Protein AF-A0A2V9ITD2-F1 (afdb_monomer)

Mean predicted aligned error: 14.86 Å

Radius of gyration: 45.37 Å; Cα contacts (8 Å, |Δi|>4): 208; chains: 1; bounding box: 99×45×115 Å

Foldseek 3Di:
DLVVVLVVLLVVLVVVLVVVVQCCCVPQQFAFFFAWDQDPNDTDTDGDPPGDTHDSVLLVVLQCLVDPVSVVVVCVVPDDDDDDFDWDQDDPSCCSVVVDRIDGSVVSNVSSCVRRVNSSVCCNPCVVVSVVVSVVSSVVVSVVVVVVVVVVPDPDDDDDDDDDDPVVVQVVQVVLQVVVCVVPVLDQFFDQVPHTHRPVRVVPDDDDDDDPPPCPVVRVLSRLVSLVVSCVRDPDPDDDDDPDPPCPCVVVPPDPPDADDDPPDPRHDDDDPVVD

pLDDT: mean 81.65, std 12.37, range [34.97, 95.62]

Solvent-accessible surface area (backbone atoms only — not comparable to full-atom values): 17065 Å² total; per-residue (Å²): 109,70,68,62,50,52,51,52,47,46,53,51,51,48,54,53,48,54,51,52,51,50,50,45,41,51,69,76,41,29,42,56,47,45,46,80,41,72,60,93,88,41,85,41,77,48,75,54,96,86,39,62,57,45,56,62,66,60,53,49,52,49,57,47,62,77,41,81,80,68,46,70,73,70,44,72,79,60,86,79,83,80,81,85,80,67,62,43,79,50,54,80,90,49,28,82,65,67,74,38,65,60,39,48,47,68,59,50,46,53,49,55,35,59,61,34,71,48,48,62,62,52,50,74,54,51,54,63,53,52,62,59,49,51,60,51,51,46,51,52,51,52,53,54,50,52,63,57,45,71,71,65,77,59,85,73,87,85,81,82,90,78,90,66,58,66,72,58,50,48,52,55,35,53,50,51,35,52,56,53,32,70,79,34,82,59,64,62,68,45,29,60,70,94,40,63,38,36,66,78,57,65,74,66,67,84,87,88,86,74,63,91,89,67,46,67,68,60,40,52,52,47,28,52,56,35,50,55,56,32,47,78,65,31,96,57,86,75,81,82,87,78,94,58,94,80,45,64,58,55,73,75,64,67,53,97,86,67,85,42,85,43,101,88,43,92,78,31,55,90,81,57,89,88,77,116

Structure (mmCIF, N/CA/C/O backbone):
data_AF-A0A2V9ITD2-F1
#
_entry.id   AF-A0A2V9ITD2-F1
#
loop_
_atom_site.group_PDB
_atom_site.id
_atom_site.type_symbol
_atom_site.label_atom_id
_atom_site.label_alt_id
_atom_site.label_comp_id
_atom_site.label_asym_id
_atom_site.label_entity_id
_atom_site.label_seq_id
_atom_site.pdbx_PDB_ins_code
_atom_site.Cartn_x
_atom_site.Cartn_y
_atom_site.Cartn_z
_atom_site.occupancy
_atom_site.B_iso_or_equiv
_atom_site.auth_seq_id
_atom_site.auth_comp_id
_atom_site.auth_asym_id
_atom_site.auth_atom_id
_atom_site.pdbx_PDB_model_num
ATOM 1 N N . MET A 1 1 ? 9.385 -11.259 -18.520 1.00 60.75 1 MET A N 1
ATOM 2 C CA . MET A 1 1 ? 9.229 -9.891 -19.067 1.00 60.75 1 MET A CA 1
ATOM 3 C C . MET A 1 1 ? 10.566 -9.165 -19.251 1.00 60.75 1 MET A C 1
ATOM 5 O O . MET A 1 1 ? 10.909 -8.880 -20.388 1.00 60.75 1 MET A O 1
ATOM 9 N N . TYR A 1 2 ? 11.369 -8.928 -18.203 1.00 68.00 2 TYR A N 1
ATOM 10 C CA . TYR A 1 2 ? 12.639 -8.180 -18.330 1.00 68.00 2 TYR A CA 1
ATOM 11 C C . TYR A 1 2 ? 13.674 -8.809 -19.279 1.00 68.00 2 TYR A C 1
ATOM 13 O O . TYR A 1 2 ? 14.309 -8.087 -20.037 1.00 68.00 2 TYR A O 1
ATOM 21 N N . VAL A 1 3 ? 13.798 -10.142 -19.302 1.00 73.00 3 VAL A N 1
ATOM 22 C CA . VAL A 1 3 ? 14.729 -10.849 -20.207 1.00 73.00 3 VAL A CA 1
ATOM 23 C C . VAL A 1 3 ? 14.329 -10.675 -21.675 1.00 73.00 3 VAL A C 1
ATOM 25 O O . VAL A 1 3 ? 15.156 -10.289 -22.492 1.00 73.00 3 VAL A O 1
ATOM 28 N N . GLN A 1 4 ? 13.049 -10.870 -22.010 1.00 74.50 4 GLN A N 1
ATOM 29 C CA . GLN A 1 4 ? 12.541 -10.642 -23.370 1.00 74.50 4 GLN A CA 1
ATOM 30 C C . GLN A 1 4 ? 12.755 -9.190 -23.819 1.00 74.50 4 GLN A C 1
ATOM 32 O O . GLN A 1 4 ? 13.094 -8.944 -24.970 1.00 74.50 4 GLN A O 1
ATOM 37 N N . MET A 1 5 ? 12.623 -8.225 -22.907 1.00 69.94 5 MET A N 1
ATOM 38 C CA . MET A 1 5 ? 12.806 -6.807 -23.225 1.00 69.94 5 MET A CA 1
ATOM 39 C C . MET A 1 5 ? 14.273 -6.396 -23.361 1.00 69.94 5 MET A C 1
ATOM 41 O O . MET A 1 5 ? 14.585 -5.559 -24.204 1.00 69.94 5 MET A O 1
ATOM 45 N N . ALA A 1 6 ? 15.184 -7.026 -22.616 1.00 76.38 6 ALA A N 1
ATOM 46 C CA . ALA A 1 6 ? 16.618 -6.874 -22.844 1.00 76.38 6 ALA A CA 1
ATOM 47 C C . ALA A 1 6 ? 17.021 -7.406 -24.230 1.00 76.38 6 ALA A C 1
ATOM 49 O O . ALA A 1 6 ? 17.786 -6.755 -24.935 1.00 76.38 6 ALA A O 1
ATOM 50 N N . VAL A 1 7 ? 16.444 -8.537 -24.655 1.00 81.75 7 VAL A N 1
ATOM 51 C CA . VAL A 1 7 ? 16.664 -9.105 -25.995 1.00 81.75 7 VAL A CA 1
ATOM 52 C C . VAL A 1 7 ? 16.135 -8.171 -27.088 1.00 81.75 7 VAL A C 1
ATOM 54 O O . VAL A 1 7 ? 16.851 -7.892 -28.046 1.00 81.75 7 VAL A O 1
ATOM 57 N N . VAL A 1 8 ? 14.921 -7.631 -26.936 1.00 81.88 8 VAL A N 1
ATOM 58 C CA . VAL A 1 8 ? 14.347 -6.673 -27.901 1.00 81.88 8 VAL A CA 1
ATOM 59 C C . VAL A 1 8 ? 15.175 -5.387 -27.972 1.00 81.88 8 VAL A C 1
ATOM 61 O O . VAL A 1 8 ? 15.489 -4.925 -29.067 1.00 81.88 8 VAL A O 1
ATOM 64 N N . GLY A 1 9 ? 15.582 -4.834 -26.825 1.00 79.88 9 GLY A N 1
ATOM 65 C CA . GLY A 1 9 ? 16.438 -3.646 -26.772 1.00 79.88 9 GLY A CA 1
ATOM 66 C C . GLY A 1 9 ? 17.799 -3.873 -27.433 1.00 79.88 9 GLY A C 1
ATOM 67 O O . GLY A 1 9 ? 18.270 -3.022 -28.186 1.00 79.88 9 GLY A O 1
ATOM 68 N N . PHE A 1 10 ? 18.400 -5.046 -27.222 1.00 83.00 10 PHE A N 1
ATOM 69 C CA . PHE A 1 10 ? 19.656 -5.438 -27.860 1.00 83.00 10 PHE A CA 1
ATOM 70 C C . PHE A 1 10 ? 19.523 -5.575 -29.383 1.00 83.00 10 PHE A C 1
ATOM 72 O O . PHE A 1 10 ? 20.359 -5.057 -30.122 1.00 83.00 10 PHE A O 1
ATOM 79 N N . LEU A 1 11 ? 18.458 -6.226 -29.863 1.00 84.75 11 LEU A N 1
ATOM 80 C CA . LEU A 1 11 ? 18.185 -6.366 -31.297 1.00 84.75 11 LEU A CA 1
ATOM 81 C C . LEU A 1 11 ? 17.970 -5.004 -31.964 1.00 84.75 11 LEU A C 1
ATOM 83 O O . LEU A 1 11 ? 18.553 -4.739 -33.014 1.00 84.75 11 LEU A O 1
ATOM 87 N N . LEU A 1 12 ? 17.192 -4.117 -31.338 1.00 83.25 12 LEU A N 1
ATOM 88 C CA . LEU A 1 12 ? 16.968 -2.762 -31.841 1.00 83.25 12 LEU A CA 1
ATOM 89 C C . LEU A 1 12 ? 18.278 -1.966 -31.906 1.00 83.25 12 LEU A C 1
ATOM 91 O O . LEU A 1 12 ? 18.574 -1.343 -32.926 1.00 83.25 12 LEU A O 1
ATOM 95 N N . ALA A 1 13 ? 19.088 -2.027 -30.845 1.00 82.69 13 ALA A N 1
ATOM 96 C CA . ALA A 1 13 ? 20.400 -1.392 -30.811 1.00 82.69 13 ALA A CA 1
ATOM 97 C C . ALA A 1 13 ? 21.312 -1.923 -31.926 1.00 82.69 13 ALA A C 1
ATOM 99 O O . ALA A 1 13 ? 22.031 -1.146 -32.551 1.00 82.69 13 ALA A O 1
ATOM 100 N N . PHE A 1 14 ? 21.267 -3.230 -32.206 1.00 85.00 14 PHE A N 1
ATOM 101 C CA . PHE A 1 14 ? 22.092 -3.856 -33.238 1.00 85.00 14 PHE A CA 1
ATOM 102 C C . PHE A 1 14 ? 21.689 -3.391 -34.636 1.00 85.00 14 PHE A C 1
ATOM 104 O O . PHE A 1 14 ? 22.554 -3.027 -35.431 1.00 85.00 14 PHE A O 1
ATOM 111 N N . VAL A 1 15 ? 20.387 -3.340 -34.924 1.00 86.44 15 VAL A N 1
ATOM 112 C CA . VAL A 1 15 ? 19.866 -2.853 -36.210 1.00 86.44 15 VAL A CA 1
ATOM 113 C C . VAL A 1 15 ? 20.228 -1.382 -36.427 1.00 86.44 15 VAL A C 1
ATOM 115 O O . VAL A 1 15 ? 20.735 -1.030 -37.492 1.00 86.44 15 VAL A O 1
ATOM 118 N N . LEU A 1 16 ? 20.035 -0.530 -35.413 1.00 83.81 16 LEU A N 1
ATOM 119 C CA . LEU A 1 16 ? 20.402 0.889 -35.486 1.00 83.81 16 LEU A CA 1
ATOM 120 C C . LEU A 1 16 ? 21.911 1.075 -35.682 1.00 83.81 16 LEU A C 1
ATOM 122 O O . LEU A 1 16 ? 22.330 1.868 -36.525 1.00 83.81 16 LEU A O 1
ATOM 126 N N . TYR A 1 17 ? 22.724 0.311 -34.951 1.00 85.62 17 TYR A N 1
ATOM 127 C CA . TYR A 1 17 ? 24.178 0.318 -35.084 1.00 85.62 17 TYR A CA 1
ATOM 128 C C . TYR A 1 17 ? 24.625 -0.110 -36.486 1.00 85.62 17 TYR A C 1
ATOM 130 O O . TYR A 1 17 ? 25.408 0.592 -37.126 1.00 85.62 17 TYR A O 1
ATOM 138 N N . ALA A 1 18 ? 24.107 -1.234 -36.989 1.00 84.50 18 ALA A N 1
ATOM 139 C CA . ALA A 1 18 ? 24.440 -1.745 -38.312 1.00 84.50 18 ALA A CA 1
ATOM 140 C C . ALA A 1 18 ? 24.041 -0.750 -39.413 1.00 84.50 18 ALA A C 1
ATOM 142 O O . ALA A 1 18 ? 24.829 -0.495 -40.328 1.00 84.50 18 ALA A O 1
ATOM 143 N N . GLY A 1 19 ? 22.861 -0.131 -39.297 1.00 85.75 19 GLY A N 1
ATOM 144 C CA . GLY A 1 19 ? 22.398 0.909 -40.216 1.00 85.75 19 GLY A CA 1
ATOM 145 C C . GLY A 1 19 ? 23.294 2.149 -40.198 1.00 85.75 19 GLY A C 1
ATOM 146 O O . GLY A 1 19 ? 23.775 2.578 -41.248 1.00 85.75 19 GLY A O 1
ATOM 147 N N . ALA A 1 20 ? 23.588 2.685 -39.010 1.00 85.44 20 ALA A N 1
ATOM 148 C CA . ALA A 1 20 ? 24.439 3.863 -38.843 1.00 85.44 20 ALA A CA 1
ATOM 149 C C . ALA A 1 20 ? 25.873 3.621 -39.337 1.00 85.44 20 ALA A C 1
ATOM 151 O O . ALA A 1 20 ? 26.430 4.457 -40.049 1.00 85.44 20 ALA A O 1
ATOM 152 N N . MET A 1 21 ? 26.456 2.459 -39.024 1.00 85.44 21 MET A N 1
ATOM 153 C CA . MET A 1 21 ? 27.790 2.081 -39.494 1.00 85.44 21 MET A CA 1
ATOM 154 C C . MET A 1 21 ? 27.821 1.937 -41.020 1.00 85.44 21 MET A C 1
ATOM 156 O O . MET A 1 21 ? 28.747 2.418 -41.669 1.00 85.44 21 MET A O 1
ATOM 160 N N . THR A 1 22 ? 26.790 1.335 -41.616 1.00 84.62 22 THR A N 1
ATOM 161 C CA . THR A 1 22 ? 26.691 1.192 -43.077 1.00 84.62 22 THR A CA 1
ATOM 162 C C . THR A 1 22 ? 26.565 2.554 -43.763 1.00 84.62 22 THR A C 1
ATOM 164 O O . THR A 1 22 ? 27.272 2.814 -44.738 1.00 84.62 22 THR A O 1
ATOM 167 N N . ALA A 1 23 ? 25.736 3.457 -43.229 1.00 84.75 23 ALA A N 1
ATOM 168 C CA . ALA A 1 23 ? 25.604 4.825 -43.730 1.00 84.75 23 ALA A CA 1
ATOM 169 C C . ALA A 1 23 ? 26.917 5.617 -43.597 1.00 84.75 23 ALA A C 1
ATOM 171 O O . ALA A 1 23 ? 27.343 6.271 -44.550 1.00 84.75 23 ALA A O 1
ATOM 172 N N . PHE A 1 24 ? 27.604 5.501 -42.455 1.00 86.62 24 PHE A N 1
ATOM 173 C CA . PHE A 1 24 ? 28.911 6.118 -42.233 1.00 86.62 24 PHE A CA 1
ATOM 174 C C . PHE A 1 24 ? 29.945 5.630 -43.255 1.00 86.62 24 PHE A C 1
ATOM 176 O O . PHE A 1 24 ? 30.588 6.438 -43.927 1.00 86.62 24 PHE A O 1
ATOM 183 N N . LEU A 1 25 ? 30.063 4.312 -43.438 1.00 85.56 25 LEU A N 1
ATOM 184 C CA . LEU A 1 25 ? 30.977 3.715 -44.411 1.00 85.56 25 LEU A CA 1
ATOM 185 C C . LEU A 1 25 ? 30.651 4.162 -45.837 1.00 85.56 25 LEU A C 1
ATOM 187 O O . LEU A 1 25 ? 31.558 4.550 -46.572 1.00 85.56 25 LEU A O 1
ATOM 191 N N . SER A 1 26 ? 29.370 4.155 -46.211 1.00 82.88 26 SER A N 1
ATOM 192 C CA . SER A 1 26 ? 28.926 4.515 -47.557 1.00 82.88 26 SER A CA 1
ATOM 193 C C . SER A 1 26 ? 29.083 6.004 -47.880 1.00 82.88 26 SER A C 1
ATOM 195 O O . SER A 1 26 ? 29.301 6.338 -49.043 1.00 82.88 26 SER A O 1
ATOM 197 N N . HIS A 1 27 ? 28.916 6.898 -46.903 1.00 82.44 27 HIS A N 1
ATOM 198 C CA . HIS A 1 27 ? 28.918 8.342 -47.143 1.00 82.44 27 HIS A CA 1
ATOM 199 C C . HIS A 1 27 ? 30.299 8.969 -46.915 1.00 82.44 27 HIS A C 1
ATOM 201 O O . HIS A 1 27 ? 30.754 9.785 -47.716 1.00 82.44 27 HIS A O 1
ATOM 207 N N . TYR A 1 28 ? 31.001 8.560 -45.854 1.00 81.12 28 TYR A N 1
ATOM 208 C CA . TYR A 1 28 ? 32.260 9.190 -45.449 1.00 81.12 28 TYR A CA 1
ATOM 209 C C . TYR A 1 28 ? 33.504 8.498 -46.000 1.00 81.12 28 TYR A C 1
ATOM 211 O O . TYR A 1 28 ? 34.506 9.175 -46.245 1.00 81.12 28 TYR A O 1
ATOM 219 N N . VAL A 1 29 ? 33.468 7.179 -46.211 1.00 79.00 29 VAL A N 1
ATOM 220 C CA . VAL A 1 29 ? 34.667 6.399 -46.574 1.00 79.00 29 VAL A CA 1
ATOM 221 C C . VAL A 1 29 ? 34.615 5.909 -48.024 1.00 79.00 29 VAL A C 1
ATOM 223 O O . VAL A 1 29 ? 35.608 6.025 -48.747 1.00 79.00 29 VAL A O 1
ATOM 226 N N . ALA A 1 30 ? 33.460 5.423 -48.477 1.00 79.88 30 ALA A N 1
ATOM 227 C CA . ALA A 1 30 ? 33.220 4.934 -49.831 1.00 79.88 30 ALA A CA 1
ATOM 228 C C . ALA A 1 30 ? 33.077 6.081 -50.848 1.00 79.88 30 ALA A C 1
ATOM 230 O O . ALA A 1 30 ? 31.984 6.475 -51.253 1.00 79.88 30 ALA A O 1
ATOM 231 N N . GLY A 1 31 ? 34.213 6.645 -51.255 1.00 79.62 31 GLY A N 1
ATOM 232 C CA . GLY A 1 31 ? 34.267 7.632 -52.331 1.00 79.62 31 GLY A CA 1
ATOM 233 C C . GLY A 1 31 ? 34.053 7.032 -53.732 1.00 79.62 31 GLY A C 1
ATOM 234 O O . GLY A 1 31 ? 34.089 5.810 -53.893 1.00 79.62 31 GLY A O 1
ATOM 235 N N . PRO A 1 32 ? 33.862 7.886 -54.754 1.00 82.44 32 PRO A N 1
ATOM 236 C CA . PRO A 1 32 ? 33.883 7.469 -56.157 1.00 82.44 32 PRO A CA 1
ATOM 237 C C . PRO A 1 32 ? 35.237 6.847 -56.529 1.00 82.44 32 PRO A C 1
ATOM 239 O O . PRO A 1 32 ? 36.285 7.353 -56.115 1.00 82.44 32 PRO A O 1
ATOM 242 N N . ILE A 1 33 ? 35.220 5.758 -57.300 1.00 82.94 33 ILE A N 1
ATOM 243 C CA . ILE A 1 33 ? 36.434 5.063 -57.742 1.00 82.94 33 ILE A CA 1
ATOM 244 C C . ILE A 1 33 ? 37.105 5.896 -58.851 1.00 82.94 33 ILE A C 1
ATOM 246 O O . ILE A 1 33 ? 36.502 6.117 -59.902 1.00 82.94 33 ILE A O 1
ATOM 250 N N . PRO A 1 34 ? 38.343 6.385 -58.654 1.00 80.12 34 PRO A N 1
ATOM 251 C CA . PRO A 1 34 ? 39.041 7.168 -59.665 1.00 80.12 34 PRO A CA 1
ATOM 252 C C . PRO A 1 34 ? 39.521 6.296 -60.832 1.00 80.12 34 PRO A C 1
ATOM 254 O O . PRO A 1 34 ? 39.994 5.177 -60.634 1.00 80.12 34 PRO A O 1
ATOM 257 N N . GLU A 1 35 ? 39.499 6.849 -62.044 1.00 78.75 35 GLU A N 1
ATOM 258 C CA . GLU A 1 35 ? 40.173 6.252 -63.198 1.00 78.75 35 GLU A CA 1
ATOM 259 C C . GLU A 1 35 ? 41.677 6.538 -63.138 1.00 78.75 35 GLU A C 1
ATOM 261 O O . GLU A 1 35 ? 42.104 7.679 -62.916 1.00 78.75 35 GLU A O 1
ATOM 266 N N . LEU A 1 36 ? 42.485 5.503 -63.376 1.00 75.44 36 LEU A N 1
ATOM 267 C CA . LEU A 1 36 ? 43.933 5.620 -63.498 1.00 75.44 36 LEU A CA 1
ATOM 268 C C . LEU A 1 36 ? 44.285 6.077 -64.923 1.00 75.44 36 LEU A C 1
ATOM 270 O O . LEU A 1 36 ? 44.090 5.329 -65.879 1.00 75.44 36 LEU A O 1
ATOM 274 N N . ARG A 1 37 ? 44.821 7.294 -65.079 1.00 76.25 37 ARG A N 1
ATOM 275 C CA . ARG A 1 37 ? 45.348 7.791 -66.362 1.00 76.25 37 ARG A CA 1
ATOM 276 C C . ARG A 1 37 ? 46.821 8.147 -66.234 1.00 76.25 37 ARG A C 1
ATOM 278 O O . ARG A 1 37 ? 47.217 8.820 -65.288 1.00 76.25 37 ARG A O 1
ATOM 285 N N . PHE A 1 38 ? 47.632 7.743 -67.202 1.00 73.81 38 PHE A N 1
ATOM 286 C CA . PHE A 1 38 ? 49.037 8.138 -67.269 1.00 73.81 38 PHE A CA 1
ATOM 287 C C . PHE A 1 38 ? 49.157 9.424 -68.088 1.00 73.81 38 PHE A C 1
ATOM 289 O O . PHE A 1 38 ? 48.827 9.439 -69.269 1.00 73.81 38 PHE A O 1
ATOM 296 N N . VAL A 1 39 ? 49.602 10.515 -67.459 1.00 74.00 39 VAL A N 1
ATOM 297 C CA . VAL A 1 39 ? 49.850 11.803 -68.130 1.00 74.00 39 VAL A CA 1
ATOM 298 C C . VAL A 1 39 ? 51.335 12.115 -67.981 1.00 74.00 39 VAL A C 1
ATOM 300 O O . VAL A 1 39 ? 51.809 12.312 -66.863 1.00 74.00 39 VAL A O 1
ATOM 303 N N . GLY A 1 40 ? 52.081 12.098 -69.090 1.00 71.69 40 GLY A N 1
ATOM 304 C CA . GLY A 1 40 ? 53.535 12.318 -69.083 1.00 71.69 40 GLY A CA 1
ATOM 305 C C . GLY A 1 40 ? 54.317 11.273 -68.272 1.00 71.69 40 GLY A C 1
ATOM 306 O O . GLY A 1 40 ? 55.226 11.628 -67.530 1.00 71.69 40 GLY A O 1
ATOM 307 N N . GLY A 1 41 ? 53.906 9.999 -68.321 1.00 73.25 41 GLY A N 1
ATOM 308 C CA . GLY A 1 41 ? 54.554 8.898 -67.590 1.00 73.25 41 GLY A CA 1
ATOM 309 C C . GLY A 1 41 ? 54.241 8.823 -66.088 1.00 73.25 41 GLY A C 1
ATOM 310 O O . GLY A 1 41 ? 54.628 7.856 -65.436 1.00 73.25 41 GLY A O 1
ATOM 311 N N . ARG A 1 42 ? 53.502 9.790 -65.522 1.00 72.31 42 ARG A N 1
ATOM 312 C CA . ARG A 1 42 ? 53.070 9.767 -64.113 1.00 72.31 42 ARG A CA 1
ATOM 313 C C . ARG A 1 42 ? 51.607 9.325 -63.988 1.00 72.31 42 ARG A C 1
ATOM 315 O O . ARG A 1 42 ? 50.762 9.834 -64.731 1.00 72.31 42 ARG A O 1
ATOM 322 N N . PRO A 1 43 ? 51.272 8.427 -63.044 1.00 74.62 43 PRO A N 1
ATOM 323 C CA . PRO A 1 43 ? 49.890 8.039 -62.808 1.00 74.62 43 PRO A CA 1
ATOM 324 C C . PRO A 1 43 ? 49.132 9.196 -62.142 1.00 74.62 43 PRO A C 1
ATOM 326 O O . PRO A 1 43 ? 49.525 9.694 -61.087 1.00 74.62 43 PRO A O 1
ATOM 329 N N . ARG A 1 44 ? 48.033 9.635 -62.756 1.00 75.88 44 ARG A N 1
ATOM 330 C CA . ARG A 1 44 ? 47.097 10.620 -62.205 1.00 75.88 44 ARG A CA 1
ATOM 331 C C . ARG A 1 44 ? 45.714 9.998 -62.057 1.00 75.88 44 ARG A C 1
ATOM 333 O O . ARG A 1 44 ? 45.227 9.301 -62.944 1.00 75.88 44 ARG A O 1
ATOM 340 N N . LEU A 1 45 ? 45.082 10.288 -60.925 1.00 74.19 45 LEU A N 1
ATOM 341 C CA . LEU A 1 45 ? 43.723 9.863 -60.614 1.00 74.19 45 LEU A CA 1
ATOM 342 C C . LEU A 1 45 ? 42.745 10.939 -61.079 1.00 74.19 45 LEU A C 1
ATOM 344 O O . LEU A 1 45 ? 42.797 12.067 -60.585 1.00 74.19 45 LEU A O 1
ATOM 348 N N . LYS A 1 46 ? 41.850 10.597 -62.007 1.00 77.50 46 LYS A N 1
ATOM 349 C CA . LYS A 1 46 ? 40.748 11.478 -62.410 1.00 77.50 46 LYS A CA 1
ATOM 350 C C . LYS A 1 46 ? 39.436 10.887 -61.907 1.00 77.50 46 LYS A C 1
ATOM 352 O O . LYS A 1 46 ? 39.106 9.745 -62.210 1.00 77.50 46 LYS A O 1
ATOM 357 N N . VAL A 1 47 ? 38.707 11.659 -61.105 1.00 74.75 47 VAL A N 1
ATOM 358 C CA . VAL A 1 47 ? 37.387 11.267 -60.600 1.00 74.75 47 VAL A CA 1
ATOM 359 C C . VAL A 1 47 ? 36.341 11.759 -61.593 1.00 74.75 47 VAL A C 1
ATOM 361 O O . VAL A 1 47 ? 36.221 12.964 -61.805 1.00 74.75 47 VAL A O 1
ATOM 364 N N . ASN A 1 48 ? 35.599 10.834 -62.198 1.00 77.06 48 ASN A N 1
ATOM 365 C CA . ASN A 1 48 ? 34.462 11.154 -63.059 1.00 77.06 48 ASN A CA 1
ATOM 366 C C . ASN A 1 48 ? 33.171 11.141 -62.228 1.00 77.06 48 ASN A C 1
ATOM 368 O O . ASN A 1 48 ? 33.001 10.282 -61.362 1.00 77.06 48 ASN A O 1
ATOM 372 N N . ALA A 1 49 ? 32.246 12.065 -62.501 1.00 67.19 49 ALA A N 1
ATOM 373 C CA . ALA A 1 49 ? 31.000 12.201 -61.739 1.00 67.19 49 ALA A CA 1
ATOM 374 C C . ALA A 1 49 ? 30.082 10.960 -61.820 1.00 67.19 49 ALA A C 1
ATOM 376 O O . ALA A 1 49 ? 29.314 10.719 -60.895 1.00 67.19 49 ALA A O 1
ATOM 377 N N . GLY A 1 50 ? 30.200 10.150 -62.881 1.00 71.38 50 GLY A N 1
ATOM 378 C CA . GLY A 1 50 ? 29.466 8.889 -63.067 1.00 71.38 50 GLY A CA 1
ATOM 379 C C . GLY A 1 50 ? 30.223 7.621 -62.650 1.00 71.38 50 GLY A C 1
ATOM 380 O O . GLY A 1 50 ? 29.825 6.528 -63.039 1.00 71.38 50 GLY A O 1
ATOM 381 N N . SER A 1 51 ? 31.341 7.740 -61.925 1.00 77.06 51 SER A N 1
ATOM 382 C CA . SER A 1 51 ? 32.105 6.563 -61.484 1.00 77.06 51 SER A CA 1
ATOM 383 C C . SER A 1 51 ? 31.384 5.797 -60.364 1.00 77.06 51 SER A C 1
ATOM 385 O O . SER A 1 51 ? 30.785 6.422 -59.480 1.00 77.06 51 SER A O 1
ATOM 387 N N . PRO A 1 52 ? 31.439 4.449 -60.364 1.00 80.94 52 PRO A N 1
ATOM 388 C CA . PRO A 1 52 ? 30.879 3.651 -59.280 1.00 80.94 52 PRO A CA 1
ATOM 389 C C . PRO A 1 52 ? 31.558 4.007 -57.952 1.00 80.94 52 PRO A C 1
ATOM 391 O O . PRO A 1 52 ? 32.744 4.353 -57.903 1.00 80.94 52 PRO A O 1
ATOM 394 N N . ARG A 1 53 ? 30.796 3.950 -56.858 1.00 83.06 53 ARG A N 1
ATOM 395 C CA . ARG A 1 53 ? 31.342 4.150 -55.512 1.00 83.06 53 ARG A CA 1
ATOM 396 C C . ARG A 1 53 ? 32.044 2.889 -55.047 1.00 83.06 53 ARG A C 1
ATOM 398 O O . ARG A 1 53 ? 31.664 1.789 -55.417 1.00 83.06 53 ARG A O 1
ATOM 405 N N . LEU A 1 54 ? 33.051 3.066 -54.201 1.00 85.44 54 LEU A N 1
ATOM 406 C CA . LEU A 1 54 ? 33.743 1.951 -53.574 1.00 85.44 54 LEU A CA 1
ATOM 407 C C . LEU A 1 54 ? 32.750 1.105 -52.751 1.00 85.44 54 LEU A C 1
ATOM 409 O O . LEU A 1 54 ? 32.086 1.657 -51.871 1.00 85.44 54 LEU A O 1
ATOM 413 N N . PRO A 1 55 ? 32.659 -0.217 -52.959 1.00 85.38 55 PRO A N 1
ATOM 414 C CA . PRO A 1 55 ? 31.701 -1.019 -52.221 1.00 85.38 55 PRO A CA 1
ATOM 415 C C . PRO A 1 55 ? 32.133 -1.142 -50.757 1.00 85.38 55 PRO A C 1
ATOM 417 O O . PRO A 1 55 ? 33.313 -1.307 -50.434 1.00 85.38 55 PRO A O 1
ATOM 420 N N . VAL A 1 56 ? 31.160 -1.102 -49.840 1.00 83.19 56 VAL A N 1
ATOM 421 C CA . VAL A 1 56 ? 31.403 -1.196 -48.386 1.00 83.19 56 VAL A CA 1
ATOM 422 C C . VAL A 1 56 ? 32.133 -2.497 -48.025 1.00 83.19 56 VAL A C 1
ATOM 424 O O . VAL A 1 56 ? 32.973 -2.525 -47.124 1.00 83.19 56 VAL A O 1
ATOM 427 N N . PHE A 1 57 ? 31.894 -3.565 -48.788 1.00 83.44 57 PHE A N 1
ATOM 428 C CA . PHE A 1 57 ? 32.587 -4.841 -48.636 1.00 83.44 57 PHE A CA 1
ATOM 429 C C . PHE A 1 57 ? 34.110 -4.736 -48.847 1.00 83.44 57 PHE A C 1
ATOM 431 O O . PHE A 1 57 ? 34.873 -5.358 -48.107 1.00 83.44 57 PHE A O 1
ATOM 438 N N . SER A 1 58 ? 34.580 -3.886 -49.769 1.00 83.81 58 SER A N 1
ATOM 439 C CA . SER A 1 58 ? 36.017 -3.646 -49.972 1.00 83.81 58 SER A CA 1
ATOM 440 C C . SER A 1 58 ? 36.666 -2.952 -48.772 1.00 83.81 58 SER A C 1
ATOM 442 O O . SER A 1 58 ? 37.824 -3.228 -48.451 1.00 83.81 58 SER A O 1
ATOM 444 N N . LEU A 1 59 ? 35.921 -2.088 -48.074 1.00 84.19 59 LEU A N 1
ATOM 445 C CA . LEU A 1 59 ? 36.361 -1.448 -46.829 1.00 84.19 59 LEU A CA 1
ATOM 446 C C . LEU A 1 59 ? 36.441 -2.455 -45.679 1.00 84.19 59 LEU A C 1
ATOM 448 O O . LEU A 1 59 ? 37.395 -2.425 -44.901 1.00 84.19 59 LEU A O 1
ATOM 452 N N . LEU A 1 60 ? 35.482 -3.382 -45.605 1.00 82.25 60 LEU A N 1
ATOM 453 C CA . LEU A 1 60 ? 35.507 -4.483 -44.643 1.00 82.25 60 LEU A CA 1
ATOM 454 C C . LEU A 1 60 ? 36.723 -5.388 -44.881 1.00 82.25 60 LEU A C 1
ATOM 456 O O . LEU A 1 60 ? 37.459 -5.672 -43.936 1.00 82.25 60 LEU A O 1
ATOM 460 N N . LYS A 1 61 ? 36.997 -5.772 -46.139 1.00 81.12 61 LYS A N 1
ATOM 461 C CA . LYS A 1 61 ? 38.217 -6.513 -46.507 1.00 81.12 61 LYS A CA 1
ATOM 462 C C . LYS A 1 61 ? 39.477 -5.777 -46.066 1.00 81.12 61 LYS A C 1
ATOM 464 O O . LYS A 1 61 ? 40.336 -6.381 -45.427 1.00 81.12 61 LYS A O 1
ATOM 469 N N . TYR A 1 62 ? 39.563 -4.470 -46.330 1.00 83.75 62 TYR A N 1
ATOM 470 C CA . TYR A 1 62 ? 40.684 -3.650 -45.874 1.00 83.75 62 TYR A CA 1
ATOM 471 C C . TYR A 1 62 ? 40.831 -3.687 -44.349 1.00 83.75 62 TYR A C 1
ATOM 473 O O . TYR A 1 62 ? 41.930 -3.941 -43.858 1.00 83.75 62 TYR A O 1
ATOM 481 N N . TYR A 1 63 ? 39.749 -3.491 -43.591 1.00 81.25 63 TYR A N 1
ATOM 482 C CA . TYR A 1 63 ? 39.795 -3.497 -42.128 1.00 81.25 63 TYR A CA 1
ATOM 483 C C . TYR A 1 63 ? 40.223 -4.852 -41.559 1.00 81.25 63 TYR A C 1
ATOM 485 O O . TYR A 1 63 ? 41.143 -4.912 -40.745 1.00 81.25 63 TYR A O 1
ATOM 493 N N . VAL A 1 64 ? 39.633 -5.953 -42.033 1.00 77.25 64 VAL A N 1
ATOM 494 C CA . VAL A 1 64 ? 40.038 -7.305 -41.618 1.00 77.25 64 VAL A CA 1
ATOM 495 C C . VAL A 1 64 ? 41.484 -7.573 -42.023 1.00 77.25 64 VAL A C 1
ATOM 497 O O . VAL A 1 64 ? 42.231 -8.231 -41.297 1.00 77.25 64 VAL A O 1
ATOM 500 N N . SER A 1 65 ? 41.934 -7.005 -43.146 1.00 75.38 65 SER A N 1
ATOM 501 C CA . SER A 1 65 ? 43.324 -7.129 -43.537 1.00 75.38 65 SER A CA 1
ATOM 502 C C . SER A 1 65 ? 44.264 -6.537 -42.472 1.00 75.38 65 SER A C 1
ATOM 504 O O . SER A 1 65 ? 45.335 -7.095 -42.270 1.00 75.38 65 SER A O 1
ATOM 506 N N . LEU A 1 66 ? 43.887 -5.491 -41.729 1.00 74.31 66 LEU A N 1
ATOM 507 C CA . LEU A 1 66 ? 44.759 -4.835 -40.740 1.00 74.31 66 LEU A CA 1
ATOM 508 C C . LEU A 1 66 ? 45.144 -5.738 -39.557 1.00 74.31 66 LEU A C 1
ATOM 510 O O . LEU A 1 66 ? 46.208 -5.524 -38.980 1.00 74.31 66 LEU A O 1
ATOM 514 N N . ASN A 1 67 ? 44.340 -6.755 -39.221 1.00 68.75 67 ASN A N 1
ATOM 515 C CA . ASN A 1 67 ? 44.643 -7.698 -38.143 1.00 68.75 67 ASN A CA 1
ATOM 516 C C . ASN A 1 67 ? 44.762 -9.142 -38.679 1.00 68.75 67 ASN A C 1
ATOM 518 O O . ASN A 1 67 ? 43.755 -9.758 -39.031 1.00 68.75 67 ASN A O 1
ATOM 522 N N . PRO A 1 68 ? 45.974 -9.727 -38.739 1.00 55.06 68 PRO A N 1
ATOM 523 C CA . PRO A 1 68 ? 46.198 -11.034 -39.356 1.00 55.06 68 PRO A CA 1
ATOM 524 C C . PRO A 1 68 ? 45.495 -12.202 -38.643 1.00 55.06 68 PRO A C 1
ATOM 526 O O . PRO A 1 68 ? 45.243 -13.212 -39.297 1.00 55.06 68 PRO A O 1
ATOM 529 N N . LYS A 1 69 ? 45.148 -12.071 -37.353 1.00 58.59 69 LYS A N 1
ATOM 530 C CA . LYS A 1 69 ? 44.467 -13.126 -36.578 1.00 58.59 69 LYS A CA 1
ATOM 531 C C . LYS A 1 69 ? 42.962 -13.234 -36.883 1.00 58.59 69 LYS A C 1
ATOM 533 O O . LYS A 1 69 ? 42.408 -14.322 -36.791 1.00 58.59 69 LYS A O 1
ATOM 538 N N . ASN A 1 70 ? 42.317 -12.152 -37.332 1.00 53.94 70 ASN A N 1
ATOM 539 C CA . ASN A 1 70 ? 40.861 -12.088 -37.559 1.00 53.94 70 ASN A CA 1
ATOM 540 C C . ASN A 1 70 ? 40.398 -12.690 -38.903 1.00 53.94 70 ASN A C 1
ATOM 542 O O . ASN A 1 70 ? 39.207 -12.697 -39.195 1.00 53.94 70 ASN A O 1
ATOM 546 N N . TYR A 1 71 ? 41.319 -13.173 -39.741 1.00 48.84 71 TYR A N 1
ATOM 547 C CA . TYR A 1 71 ? 41.006 -13.661 -41.092 1.00 48.84 71 TYR A CA 1
ATOM 548 C C . TYR A 1 71 ? 40.690 -15.167 -41.154 1.00 48.84 71 TYR A C 1
ATOM 550 O O . TYR A 1 71 ? 40.076 -15.625 -42.116 1.00 48.84 71 TYR A O 1
ATOM 558 N N . LEU A 1 72 ? 41.057 -15.933 -40.116 1.00 43.66 72 LEU A N 1
ATOM 559 C CA . LEU A 1 72 ? 40.801 -17.379 -40.022 1.00 43.66 72 LEU A CA 1
ATOM 560 C C . LEU A 1 72 ? 39.302 -17.731 -40.022 1.00 43.66 72 LEU A C 1
ATOM 562 O O . LEU A 1 72 ? 38.944 -18.817 -40.462 1.00 43.66 72 LEU A O 1
ATOM 566 N N . SER A 1 73 ? 38.423 -16.823 -39.587 1.00 47.50 73 SER A N 1
ATOM 567 C CA . SER A 1 73 ? 36.977 -17.073 -39.513 1.00 47.50 73 SER A CA 1
ATOM 568 C C . SER A 1 73 ? 36.216 -16.768 -40.809 1.00 47.50 73 SER A C 1
ATOM 570 O O . SER A 1 73 ? 35.237 -17.444 -41.102 1.00 47.50 73 SER A O 1
ATOM 572 N N . ILE A 1 74 ? 36.659 -15.795 -41.616 1.00 47.84 74 ILE A N 1
ATOM 573 C CA . ILE A 1 74 ? 35.936 -15.379 -42.836 1.00 47.84 74 ILE A CA 1
ATOM 574 C C . ILE A 1 74 ? 36.281 -16.283 -44.033 1.00 47.84 74 ILE A C 1
ATOM 576 O O . ILE A 1 74 ? 35.426 -16.554 -44.873 1.00 47.84 74 ILE A O 1
ATOM 580 N N . GLN A 1 75 ? 37.509 -16.809 -44.099 1.00 45.12 75 GLN A N 1
ATOM 581 C CA . GLN A 1 75 ? 37.948 -17.698 -45.185 1.00 45.12 75 GLN A CA 1
ATOM 582 C C . GLN A 1 75 ? 37.569 -19.176 -45.022 1.00 45.12 75 GLN A C 1
ATOM 584 O O . GLN A 1 75 ? 37.730 -19.937 -45.974 1.00 45.12 75 GLN A O 1
ATOM 589 N N . LEU A 1 76 ? 37.000 -19.604 -43.889 1.00 42.00 76 LEU A N 1
ATOM 590 C CA . LEU A 1 76 ? 36.425 -20.956 -43.781 1.00 42.00 76 LEU A CA 1
ATOM 591 C C . LEU A 1 76 ? 35.282 -21.189 -44.795 1.00 42.00 76 LEU A C 1
ATOM 593 O O . LEU A 1 76 ? 34.961 -22.336 -45.092 1.00 42.00 76 LEU A O 1
ATOM 597 N N . SER A 1 77 ? 34.732 -20.120 -45.388 1.00 41.34 77 SER A N 1
ATOM 598 C CA . SER A 1 77 ? 33.767 -20.182 -46.493 1.00 41.34 77 SER A CA 1
ATOM 599 C C . SER A 1 77 ? 34.408 -20.310 -47.890 1.00 41.34 77 SER A C 1
ATOM 601 O O . SER A 1 77 ? 33.754 -20.779 -48.816 1.00 41.34 77 SER A O 1
ATOM 603 N N . THR A 1 78 ? 35.689 -19.977 -48.069 1.00 42.78 78 THR A N 1
ATOM 604 C CA . THR A 1 78 ? 36.391 -20.048 -49.366 1.00 42.78 78 THR A CA 1
ATOM 605 C C . THR A 1 78 ? 37.633 -20.925 -49.263 1.00 42.78 78 THR A C 1
ATOM 607 O O . THR A 1 78 ? 38.781 -20.490 -49.336 1.00 42.78 78 THR A O 1
ATOM 610 N N . LYS A 1 79 ? 37.392 -22.224 -49.092 1.00 42.19 79 LYS A N 1
ATOM 611 C CA . LYS A 1 79 ? 38.420 -23.266 -49.120 1.00 42.19 79 LYS A CA 1
ATOM 612 C C . LYS A 1 79 ? 39.067 -23.317 -50.515 1.00 42.19 79 LYS A C 1
ATOM 614 O O . LYS A 1 79 ? 38.484 -23.896 -51.424 1.00 42.19 79 LYS A O 1
ATOM 619 N N . ARG A 1 80 ? 40.253 -22.716 -50.672 1.00 44.12 80 ARG A N 1
ATOM 620 C CA . ARG A 1 80 ? 41.395 -23.148 -51.519 1.00 44.12 80 ARG A CA 1
ATOM 621 C C . ARG A 1 80 ? 42.421 -22.011 -51.622 1.00 44.12 80 ARG A C 1
ATOM 623 O O . ARG A 1 80 ? 42.162 -21.012 -52.275 1.00 44.12 80 ARG A O 1
ATOM 630 N N . LEU A 1 81 ? 43.573 -22.188 -50.980 1.00 38.53 81 LEU A N 1
ATOM 631 C CA . LEU A 1 81 ? 44.920 -22.234 -51.576 1.00 38.53 81 LEU A CA 1
ATOM 632 C C . LEU A 1 81 ? 45.957 -22.016 -50.464 1.00 38.53 81 LEU A C 1
ATOM 634 O O . LEU A 1 81 ? 45.907 -21.039 -49.718 1.00 38.53 81 LEU A O 1
ATOM 638 N N . GLY A 1 82 ? 46.868 -22.980 -50.336 1.00 34.97 82 GLY A N 1
ATOM 639 C CA . GLY A 1 82 ? 48.014 -22.908 -49.443 1.00 34.97 82 GLY A CA 1
ATOM 640 C C . GLY A 1 82 ? 49.109 -21.971 -49.957 1.00 34.97 82 GLY A C 1
ATOM 641 O O . GLY A 1 82 ? 49.184 -21.696 -51.147 1.00 34.97 82 GLY A O 1
ATOM 642 N N . GLY A 1 83 ? 49.959 -21.544 -49.017 1.00 40.91 83 GLY A N 1
ATOM 643 C CA . GLY A 1 83 ? 51.358 -21.164 -49.238 1.00 40.91 83 GLY A CA 1
ATOM 644 C C . GLY A 1 83 ? 51.648 -19.861 -49.991 1.00 40.91 83 GLY A C 1
ATOM 645 O O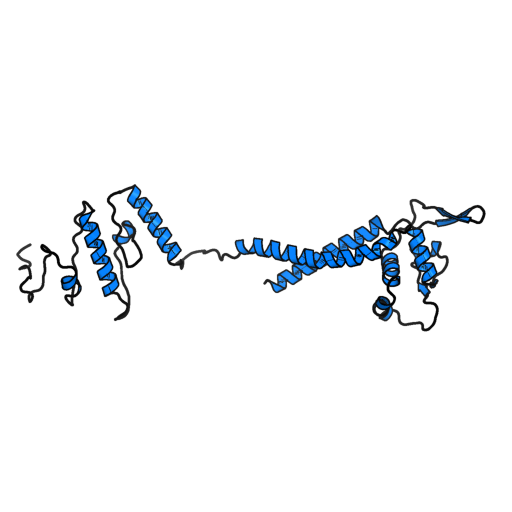 . GLY A 1 83 ? 51.577 -19.842 -51.206 1.00 40.91 83 GLY A O 1
ATOM 646 N N . LEU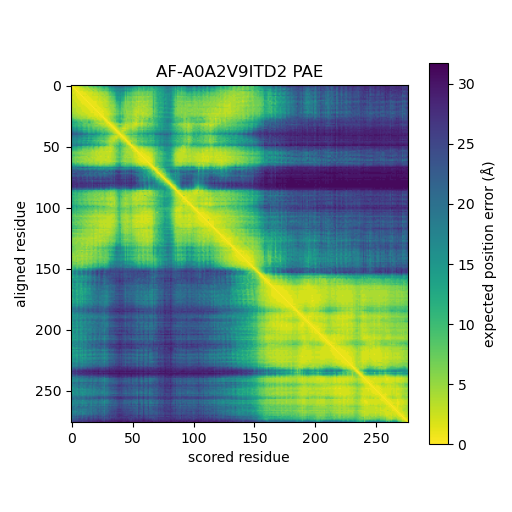 A 1 84 ? 52.122 -18.857 -49.233 1.00 46.38 84 LEU A N 1
ATOM 647 C CA . LEU A 1 84 ? 53.016 -17.746 -49.631 1.00 46.38 84 LEU A CA 1
ATOM 648 C C . LEU A 1 84 ? 52.494 -16.793 -50.738 1.00 46.38 84 LEU A C 1
ATOM 650 O O . LEU A 1 84 ? 52.248 -17.175 -51.869 1.00 46.38 84 LEU A O 1
ATOM 654 N N . ASP A 1 85 ? 52.345 -15.513 -50.379 1.00 52.50 85 ASP A N 1
ATOM 655 C CA . ASP A 1 85 ? 51.618 -14.444 -51.090 1.00 52.50 85 ASP A CA 1
ATOM 656 C C . ASP A 1 85 ? 50.094 -14.596 -51.140 1.00 52.50 85 ASP A C 1
ATOM 658 O O . ASP A 1 85 ? 49.473 -14.962 -52.134 1.00 52.50 85 ASP A O 1
ATOM 662 N N . LYS A 1 86 ? 49.457 -14.204 -50.029 1.00 66.69 86 LYS A N 1
ATOM 663 C CA . LYS A 1 86 ? 47.998 -14.089 -49.917 1.00 66.69 86 LYS A CA 1
ATOM 664 C C . LYS A 1 86 ? 47.484 -13.067 -50.942 1.00 66.69 86 LYS A C 1
ATOM 666 O O . LYS A 1 86 ? 47.678 -11.858 -50.772 1.00 66.69 86 LYS A O 1
ATOM 671 N N . ARG A 1 87 ? 46.852 -13.560 -52.008 1.00 73.81 87 ARG A N 1
ATOM 672 C CA . ARG A 1 87 ? 46.177 -12.755 -53.033 1.00 73.81 87 ARG A CA 1
ATOM 673 C C . ARG A 1 87 ? 44.724 -12.503 -52.638 1.00 73.81 87 ARG A C 1
ATOM 675 O O . ARG A 1 87 ? 44.072 -13.373 -52.067 1.00 73.81 87 ARG A O 1
ATOM 682 N N . GLU A 1 88 ? 44.226 -11.308 -52.926 1.00 76.25 88 G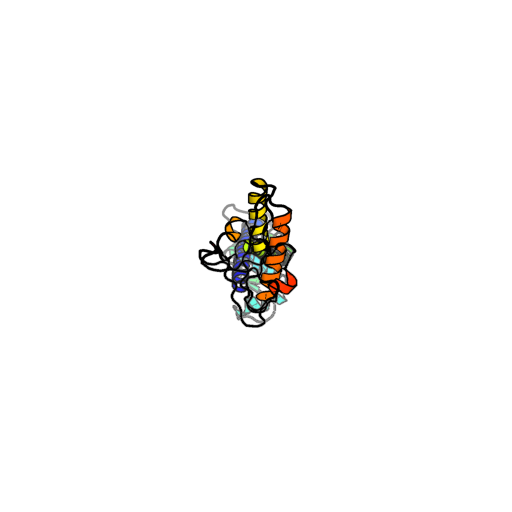LU A N 1
ATOM 683 C CA . GLU A 1 88 ? 42.838 -10.915 -52.692 1.00 76.25 88 GLU A CA 1
ATOM 684 C C . GLU A 1 88 ? 42.090 -10.814 -54.026 1.00 76.25 88 GLU A C 1
ATOM 686 O O . GLU A 1 88 ? 42.589 -10.227 -54.991 1.00 76.25 88 GLU A O 1
ATOM 691 N N . VAL A 1 89 ? 40.887 -11.397 -54.076 1.00 81.81 89 VAL A N 1
ATOM 692 C CA . VAL A 1 89 ? 39.990 -11.310 -55.236 1.00 81.81 89 VAL A CA 1
ATOM 693 C C . VAL A 1 89 ? 39.372 -9.915 -55.285 1.00 81.81 89 VAL A C 1
ATOM 695 O O . VAL A 1 89 ? 38.716 -9.489 -54.325 1.00 81.81 89 VAL A O 1
ATOM 698 N N . VAL A 1 90 ? 39.566 -9.235 -56.416 1.00 82.44 90 VAL A N 1
ATOM 699 C CA . VAL A 1 90 ? 39.116 -7.860 -56.662 1.00 82.44 90 VAL A CA 1
ATOM 700 C C . VAL A 1 90 ? 37.648 -7.846 -57.093 1.00 82.44 90 VAL A C 1
ATOM 702 O O . VAL A 1 90 ? 37.242 -8.553 -58.025 1.00 82.44 90 VAL A O 1
ATOM 705 N N . GLU A 1 91 ? 36.846 -7.015 -56.427 1.00 84.00 91 GLU A N 1
ATOM 706 C CA . GLU A 1 91 ? 35.443 -6.768 -56.762 1.00 84.00 91 GLU A CA 1
ATOM 707 C C . GLU A 1 91 ? 35.289 -6.262 -58.205 1.00 84.00 91 GLU A C 1
ATOM 709 O O . GLU A 1 91 ? 36.148 -5.522 -58.688 1.00 84.00 91 GLU A O 1
ATOM 714 N N . PRO A 1 92 ? 34.191 -6.607 -58.907 1.00 82.00 92 PRO A N 1
ATOM 715 C CA . PRO A 1 92 ? 33.970 -6.204 -60.298 1.00 82.00 92 PRO A CA 1
ATOM 716 C C . PRO A 1 92 ? 34.087 -4.691 -60.529 1.00 82.00 92 PRO A C 1
ATOM 718 O O . PRO A 1 92 ? 34.665 -4.285 -61.534 1.00 82.00 92 PRO A O 1
ATOM 721 N N . GLU A 1 93 ? 33.646 -3.877 -59.570 1.00 83.31 93 GLU A N 1
ATOM 722 C CA . GLU A 1 93 ? 33.714 -2.407 -59.606 1.00 83.31 93 GLU A CA 1
ATOM 723 C C . GLU A 1 93 ? 35.151 -1.860 -59.540 1.00 83.31 93 GLU A C 1
ATOM 725 O O . GLU A 1 93 ? 35.437 -0.790 -60.070 1.00 83.31 93 GLU A O 1
ATOM 730 N N . LEU A 1 94 ? 36.080 -2.607 -58.933 1.00 82.81 94 LEU A N 1
ATOM 731 C CA . LEU A 1 94 ? 37.485 -2.226 -58.754 1.00 82.81 94 LEU A CA 1
ATOM 732 C C . LEU A 1 94 ? 38.418 -2.808 -59.826 1.00 82.81 94 LEU A C 1
ATOM 734 O O . LEU A 1 94 ? 39.585 -2.416 -59.916 1.00 82.81 94 LEU A O 1
ATOM 738 N N . ARG A 1 95 ? 37.921 -3.717 -60.673 1.00 82.12 95 ARG A N 1
ATOM 739 C CA . ARG A 1 95 ? 38.694 -4.311 -61.778 1.00 82.12 95 ARG A CA 1
ATOM 740 C C . ARG A 1 95 ? 39.268 -3.277 -62.754 1.00 82.12 95 ARG A C 1
ATOM 742 O O . ARG A 1 95 ? 40.419 -3.470 -63.138 1.00 82.12 95 ARG A O 1
ATOM 749 N N . PRO A 1 96 ? 38.566 -2.181 -63.121 1.00 80.19 96 PRO A N 1
ATOM 750 C CA . PRO A 1 96 ? 39.144 -1.142 -63.978 1.00 80.19 96 PRO A CA 1
ATOM 751 C C . PRO A 1 96 ? 40.375 -0.462 -63.362 1.00 80.19 96 PRO A C 1
ATOM 753 O O . PRO A 1 96 ? 41.269 -0.032 -64.084 1.00 80.19 96 PRO A O 1
ATOM 756 N N . PHE A 1 97 ? 40.443 -0.397 -62.029 1.00 81.62 97 PHE A N 1
ATOM 757 C CA . PHE A 1 97 ? 41.541 0.237 -61.303 1.00 81.62 97 PHE A CA 1
ATOM 758 C C . PHE A 1 97 ? 42.749 -0.694 -61.130 1.00 81.62 97 PHE A C 1
ATOM 760 O O . PHE A 1 97 ? 43.882 -0.291 -61.377 1.00 81.62 97 PHE A O 1
ATOM 767 N N . PHE A 1 98 ? 42.523 -1.948 -60.726 1.00 82.12 98 PHE A N 1
ATOM 768 C CA . PHE A 1 98 ? 43.607 -2.914 -60.492 1.00 82.12 98 PHE A CA 1
ATOM 769 C C . PHE A 1 98 ? 44.045 -3.679 -61.750 1.00 82.12 98 PHE A C 1
ATOM 771 O O . PHE A 1 98 ? 45.097 -4.316 -61.729 1.00 82.12 98 PHE A O 1
ATOM 778 N N . GLN A 1 99 ? 43.236 -3.660 -62.819 1.00 81.12 99 GLN A N 1
ATOM 779 C CA . GLN A 1 99 ? 43.448 -4.352 -64.105 1.00 81.12 99 GLN A CA 1
ATOM 780 C C . GLN A 1 99 ? 43.674 -5.873 -63.995 1.00 81.12 99 GLN A C 1
ATOM 782 O O . GLN A 1 99 ? 44.046 -6.536 -64.960 1.00 81.12 99 GLN A O 1
ATOM 787 N N . ARG A 1 100 ? 43.445 -6.451 -62.813 1.00 81.50 100 ARG A N 1
ATOM 788 C CA . ARG A 1 100 ? 43.662 -7.862 -62.491 1.00 81.50 100 ARG A CA 1
ATOM 789 C C . ARG A 1 100 ? 42.494 -8.382 -61.664 1.00 81.50 100 ARG A C 1
ATOM 791 O O . ARG A 1 100 ? 41.880 -7.638 -60.903 1.00 81.50 100 ARG A O 1
ATOM 798 N N . ARG A 1 101 ? 42.199 -9.677 -61.807 1.00 80.00 101 ARG A N 1
ATOM 799 C CA . ARG A 1 101 ? 41.184 -10.369 -60.989 1.00 80.00 101 ARG A CA 1
ATOM 800 C C . ARG A 1 101 ? 41.673 -10.628 -59.563 1.00 80.00 101 ARG A C 1
ATOM 802 O O . ARG A 1 101 ? 40.866 -10.647 -58.640 1.00 80.00 101 ARG A O 1
ATOM 809 N N . GLU A 1 102 ? 42.983 -10.779 -59.399 1.00 81.50 102 GLU A N 1
ATOM 810 C CA . GLU A 1 102 ? 43.643 -11.037 -58.124 1.00 81.50 102 GLU A CA 1
ATOM 811 C C . GLU A 1 102 ? 44.895 -10.173 -57.992 1.00 81.50 102 GLU A C 1
ATOM 813 O O . GLU A 1 102 ? 45.682 -10.037 -58.935 1.00 81.50 102 GLU A O 1
ATOM 818 N N . VAL A 1 103 ? 45.090 -9.598 -56.810 1.00 82.62 103 VAL A N 1
ATOM 819 C CA . VAL A 1 103 ? 46.261 -8.777 -56.478 1.00 82.62 103 VAL A CA 1
ATOM 820 C C . VAL A 1 103 ? 46.833 -9.203 -55.135 1.00 82.62 103 VAL A C 1
ATOM 822 O O . VAL A 1 103 ? 46.117 -9.744 -54.295 1.00 82.62 103 VAL A O 1
ATOM 825 N N . SER A 1 104 ? 48.126 -8.963 -54.907 1.00 81.81 104 SER A N 1
ATOM 826 C CA . SER A 1 104 ? 48.706 -9.201 -53.585 1.00 81.81 104 SER A CA 1
ATOM 827 C C . SER A 1 104 ? 48.027 -8.305 -52.546 1.00 81.81 104 SER A C 1
ATOM 829 O O . SER A 1 104 ? 47.612 -7.178 -52.832 1.00 81.81 104 SER A O 1
ATOM 831 N N . ARG A 1 105 ? 47.927 -8.802 -51.314 1.00 73.44 105 ARG A N 1
ATOM 832 C CA . ARG A 1 105 ? 47.298 -8.098 -50.190 1.00 73.44 105 ARG A CA 1
ATOM 833 C C . ARG A 1 105 ? 47.840 -6.691 -49.963 1.00 73.44 105 ARG A C 1
ATOM 835 O O . ARG A 1 105 ? 47.085 -5.765 -49.675 1.00 73.44 105 ARG A O 1
ATOM 842 N N . GLU A 1 106 ? 49.151 -6.511 -50.084 1.00 80.00 106 GLU A N 1
ATOM 843 C CA . GLU A 1 106 ? 49.762 -5.191 -49.928 1.00 80.00 106 GLU A CA 1
ATOM 844 C C . GLU A 1 106 ? 49.345 -4.237 -51.041 1.00 80.00 106 GLU A C 1
ATOM 846 O O . GLU A 1 106 ? 49.037 -3.076 -50.768 1.00 80.00 106 GLU A O 1
ATOM 851 N N . THR A 1 107 ? 49.281 -4.731 -52.278 1.00 82.75 107 THR A N 1
ATOM 852 C CA . THR A 1 107 ? 48.822 -3.952 -53.427 1.00 82.75 107 THR A CA 1
ATOM 853 C C . THR A 1 107 ? 47.346 -3.593 -53.288 1.00 82.75 107 THR A C 1
ATOM 855 O O . THR A 1 107 ? 46.991 -2.436 -53.514 1.00 82.75 107 THR A O 1
ATOM 858 N N . TYR A 1 108 ? 46.499 -4.519 -52.824 1.00 84.81 108 TYR A N 1
ATOM 859 C CA . TYR A 1 108 ? 45.091 -4.234 -52.539 1.00 84.81 108 TYR A CA 1
ATOM 860 C C . TYR A 1 108 ? 44.941 -3.141 -51.472 1.00 84.81 108 TYR A C 1
ATOM 862 O O . TYR A 1 108 ? 44.269 -2.135 -51.697 1.00 84.81 108 TYR A O 1
ATOM 870 N N . ARG A 1 109 ? 45.647 -3.266 -50.338 1.00 82.81 109 ARG A N 1
ATOM 871 C CA . ARG A 1 109 ? 45.629 -2.256 -49.267 1.00 82.81 109 ARG A CA 1
ATOM 872 C C . ARG A 1 109 ? 46.091 -0.887 -49.744 1.00 82.81 109 ARG A C 1
ATOM 874 O O . ARG A 1 109 ? 45.432 0.109 -49.452 1.00 82.81 109 ARG A O 1
ATOM 881 N N . LYS A 1 110 ? 47.220 -0.830 -50.458 1.00 84.94 110 LYS A N 1
ATOM 882 C CA . LYS A 1 110 ? 47.757 0.422 -51.006 1.00 84.94 110 LYS A CA 1
ATOM 883 C C . LYS A 1 110 ? 46.754 1.049 -51.975 1.00 84.94 110 LYS A C 1
ATOM 885 O O . LYS A 1 110 ? 46.503 2.245 -51.871 1.00 84.94 110 LYS A O 1
ATOM 890 N N . GLY A 1 111 ? 46.113 0.245 -52.827 1.00 85.56 111 GLY A N 1
ATOM 891 C CA . GLY A 1 111 ? 45.068 0.699 -53.744 1.00 85.56 111 GLY A CA 1
ATOM 892 C C . GLY A 1 111 ? 43.856 1.293 -53.024 1.00 85.56 111 GLY A C 1
ATOM 893 O O . GLY A 1 111 ? 43.491 2.433 -53.292 1.00 85.56 111 GLY A O 1
ATOM 894 N N . ILE A 1 112 ? 43.286 0.589 -52.042 1.00 86.00 112 ILE A N 1
ATOM 895 C CA . ILE A 1 112 ? 42.142 1.089 -51.257 1.00 86.00 112 ILE A CA 1
ATOM 896 C C . ILE A 1 112 ? 42.509 2.348 -50.459 1.00 86.00 112 ILE A C 1
ATOM 898 O O . ILE A 1 112 ? 41.742 3.315 -50.424 1.00 86.00 112 ILE A O 1
ATOM 902 N N . ARG A 1 113 ? 43.702 2.390 -49.852 1.00 86.94 113 ARG A N 1
ATOM 903 C CA . ARG A 1 113 ? 44.205 3.582 -49.152 1.00 86.94 113 ARG A CA 1
ATOM 904 C C . ARG A 1 113 ? 44.322 4.777 -50.099 1.00 86.94 113 ARG A C 1
ATOM 906 O O . ARG A 1 113 ? 43.975 5.893 -49.717 1.00 86.94 113 ARG A O 1
ATOM 913 N N . TRP A 1 114 ? 44.767 4.540 -51.330 1.00 84.25 114 TRP A N 1
ATOM 914 C CA . TRP A 1 114 ? 44.941 5.583 -52.334 1.00 84.25 114 TRP A CA 1
ATOM 915 C C . TRP A 1 114 ? 43.602 6.089 -52.888 1.00 84.25 114 TRP A C 1
ATOM 917 O O . TRP A 1 114 ? 43.390 7.300 -52.934 1.00 84.25 114 TRP A O 1
ATOM 927 N N . ILE A 1 115 ? 42.655 5.186 -53.179 1.00 84.88 115 ILE A N 1
ATOM 928 C CA . ILE A 1 115 ? 41.279 5.520 -53.600 1.00 84.88 115 ILE A CA 1
ATOM 929 C C . ILE A 1 115 ? 40.573 6.369 -52.535 1.00 84.88 115 ILE A C 1
ATOM 931 O O . ILE A 1 115 ? 39.938 7.379 -52.836 1.00 84.88 115 ILE A O 1
ATOM 935 N N . THR A 1 116 ? 40.708 5.991 -51.264 1.00 84.25 116 THR A N 1
ATOM 936 C CA . THR A 1 116 ? 40.023 6.668 -50.152 1.00 84.25 116 THR A CA 1
ATOM 937 C C . THR A 1 116 ? 40.753 7.913 -49.640 1.00 84.25 116 THR A C 1
ATOM 939 O O . THR A 1 116 ? 40.227 8.589 -48.752 1.00 84.25 116 THR A O 1
ATOM 942 N N . ARG A 1 117 ? 41.931 8.246 -50.195 1.00 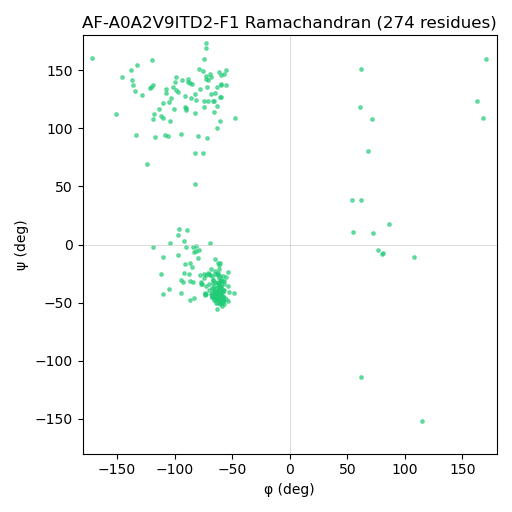83.31 117 ARG A N 1
ATOM 943 C CA . ARG A 1 117 ? 42.826 9.326 -49.728 1.00 83.31 117 ARG A CA 1
ATOM 944 C C . ARG A 1 117 ? 43.180 9.205 -48.239 1.00 83.31 117 ARG A C 1
ATOM 946 O O . ARG A 1 117 ? 43.202 10.193 -47.518 1.00 83.31 117 ARG A O 1
ATOM 953 N N . GLY A 1 118 ? 43.383 7.980 -47.756 1.00 82.44 118 GLY A N 1
ATOM 954 C CA . GLY A 1 118 ? 43.722 7.708 -46.355 1.00 82.44 118 GLY A CA 1
ATOM 955 C C . GLY A 1 118 ? 42.540 7.698 -45.376 1.00 82.44 118 GLY A C 1
ATOM 956 O O . GLY A 1 118 ? 42.714 7.258 -44.244 1.00 82.44 118 GLY A O 1
ATOM 957 N N . ARG A 1 119 ? 41.316 8.068 -45.789 1.00 84.06 119 ARG A N 1
ATOM 958 C CA . ARG A 1 119 ? 40.125 8.024 -44.908 1.00 84.06 119 ARG A CA 1
ATOM 959 C C . ARG A 1 119 ? 39.853 6.634 -44.335 1.00 84.06 119 ARG A C 1
ATOM 961 O O . ARG A 1 119 ? 39.397 6.506 -43.205 1.00 84.06 119 ARG A O 1
ATOM 968 N N . VAL A 1 120 ? 40.197 5.586 -45.084 1.00 84.19 120 VAL A N 1
ATOM 969 C CA . VAL A 1 120 ? 40.048 4.193 -44.644 1.00 84.19 120 VAL A CA 1
ATOM 970 C C . VAL A 1 120 ? 40.868 3.860 -43.386 1.00 84.19 120 VAL A C 1
ATOM 972 O O . VAL A 1 120 ? 40.545 2.918 -42.668 1.00 84.19 120 VAL A O 1
ATOM 975 N N . GLU A 1 121 ? 41.910 4.634 -43.065 1.00 84.31 121 GLU A N 1
ATOM 976 C CA . GLU A 1 121 ? 42.725 4.412 -41.864 1.00 84.31 121 GLU A CA 1
ATOM 977 C C . GLU A 1 121 ? 41.971 4.745 -40.574 1.00 84.31 121 GLU A C 1
ATOM 979 O O . GLU A 1 121 ? 42.238 4.133 -39.539 1.00 84.31 121 GLU A O 1
ATOM 984 N N . GLN A 1 122 ? 40.972 5.632 -40.643 1.00 84.00 122 GLN A N 1
ATOM 985 C CA . GLN A 1 122 ? 40.125 5.994 -39.503 1.00 84.00 122 GLN A CA 1
ATOM 986 C C . GLN A 1 122 ? 39.318 4.796 -38.980 1.00 84.00 122 GLN A C 1
ATOM 988 O O . GLN A 1 122 ? 39.024 4.725 -37.787 1.00 84.00 122 GLN A O 1
ATOM 993 N N . LEU A 1 123 ? 39.042 3.796 -39.830 1.00 83.75 123 LEU A N 1
ATOM 994 C CA . LEU A 1 123 ? 38.343 2.564 -39.442 1.00 83.75 123 LEU A CA 1
ATOM 995 C C . LEU A 1 123 ? 39.044 1.804 -38.316 1.00 83.75 123 LEU A C 1
ATOM 997 O O . LEU A 1 123 ? 38.379 1.119 -37.541 1.00 83.75 123 LEU A O 1
ATOM 1001 N N . ARG A 1 124 ? 40.370 1.962 -38.188 1.00 81.75 124 ARG A N 1
ATOM 1002 C CA . ARG A 1 124 ? 41.166 1.364 -37.106 1.00 81.75 124 ARG A CA 1
ATOM 1003 C C . ARG A 1 124 ? 40.670 1.770 -35.725 1.00 81.75 124 ARG A C 1
ATOM 1005 O O . ARG A 1 124 ? 40.729 0.951 -34.818 1.00 81.75 124 ARG A O 1
ATOM 1012 N N . TRP A 1 125 ? 40.174 2.997 -35.594 1.00 80.50 125 TRP A N 1
ATOM 1013 C CA . TRP A 1 125 ? 39.704 3.560 -34.332 1.00 80.50 125 TRP A CA 1
ATOM 1014 C C . TRP A 1 125 ? 38.178 3.603 -34.259 1.00 80.50 125 TRP A C 1
ATOM 1016 O O . TRP A 1 125 ? 37.614 3.289 -33.217 1.00 80.50 125 TRP A O 1
ATOM 1026 N N . VAL A 1 126 ? 37.500 3.906 -35.371 1.00 83.81 126 VAL A N 1
ATOM 1027 C CA . VAL A 1 126 ? 36.033 4.031 -35.408 1.00 83.81 126 VAL A CA 1
ATOM 1028 C C . VAL A 1 126 ? 35.339 2.712 -35.073 1.00 83.81 126 VAL A C 1
ATOM 1030 O O . VAL A 1 126 ? 34.418 2.706 -34.264 1.00 83.81 126 VAL A O 1
ATOM 1033 N N . ILE A 1 127 ? 35.785 1.586 -35.637 1.00 82.38 127 ILE A N 1
ATOM 1034 C CA . ILE A 1 127 ? 35.145 0.285 -35.393 1.00 82.38 127 ILE A CA 1
ATOM 1035 C C . ILE A 1 127 ? 35.229 -0.131 -33.913 1.00 82.38 127 ILE A C 1
ATOM 1037 O O . ILE A 1 127 ? 34.168 -0.331 -33.319 1.00 82.38 127 ILE A O 1
ATOM 1041 N N . PRO A 1 128 ? 36.408 -0.207 -33.262 1.00 81.94 128 PRO A N 1
ATOM 1042 C CA . PRO A 1 128 ? 36.473 -0.589 -31.850 1.00 81.94 128 PRO A CA 1
ATOM 1043 C C . PRO A 1 128 ? 35.782 0.423 -30.929 1.00 81.94 128 PRO A C 1
ATOM 1045 O O . PRO A 1 128 ? 35.104 0.016 -29.990 1.00 81.94 128 PRO A O 1
ATOM 1048 N N . LEU A 1 129 ? 35.882 1.725 -31.223 1.00 83.00 129 LEU A N 1
ATOM 1049 C CA . LEU A 1 129 ? 35.190 2.755 -30.449 1.00 83.00 129 LEU A CA 1
ATOM 1050 C C . LEU A 1 129 ? 33.668 2.572 -30.529 1.00 83.00 129 LEU A C 1
ATOM 1052 O O . LEU A 1 129 ? 32.979 2.585 -29.515 1.00 83.00 129 LEU A O 1
ATOM 1056 N N . SER A 1 130 ? 33.143 2.322 -31.727 1.00 82.56 130 SER A N 1
ATOM 1057 C CA . SER A 1 130 ? 31.711 2.115 -31.950 1.00 82.56 130 SER A CA 1
ATOM 1058 C C . SER A 1 130 ? 31.172 0.846 -31.265 1.00 82.56 130 SER A C 1
ATOM 1060 O O . SER A 1 130 ? 30.045 0.850 -30.774 1.00 82.56 130 SER A O 1
ATOM 1062 N N . LEU A 1 131 ? 31.988 -0.212 -31.152 1.00 81.69 131 LEU A N 1
ATOM 1063 C CA . LEU A 1 131 ? 31.640 -1.434 -30.417 1.00 81.69 131 LEU A CA 1
ATOM 1064 C C . LEU A 1 131 ? 31.572 -1.211 -28.899 1.00 81.69 131 LEU A C 1
ATOM 1066 O O . LEU A 1 131 ? 30.834 -1.918 -28.221 1.00 81.69 131 LEU A O 1
ATOM 1070 N N . LEU A 1 132 ? 32.293 -0.219 -28.368 1.00 80.56 132 LEU A N 1
ATOM 1071 C CA . LEU A 1 132 ? 32.227 0.174 -26.956 1.00 80.56 132 LEU A CA 1
ATOM 1072 C C . LEU A 1 132 ? 30.953 0.981 -26.650 1.00 80.56 132 LEU A C 1
ATOM 1074 O O . LEU A 1 132 ? 30.354 0.822 -25.588 1.00 80.56 132 LEU A O 1
ATOM 1078 N N . PHE A 1 133 ? 30.476 1.790 -27.601 1.00 78.88 133 PHE A N 1
ATOM 1079 C CA . PHE A 1 133 ? 29.220 2.541 -27.458 1.00 78.88 133 PHE A CA 1
ATOM 1080 C C . PHE A 1 133 ? 27.964 1.659 -27.507 1.00 78.88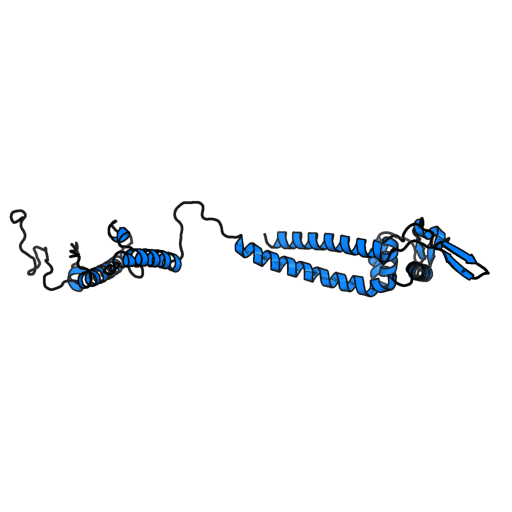 133 PHE A C 1
ATOM 1082 O O . PHE A 1 133 ? 26.935 2.015 -26.932 1.00 78.88 133 PHE A O 1
ATOM 1089 N N . PHE A 1 134 ? 28.046 0.491 -28.143 1.00 77.56 134 PHE A N 1
ATOM 1090 C CA . PHE A 1 134 ? 26.939 -0.458 -28.256 1.00 77.56 134 PHE A CA 1
ATOM 1091 C C . PHE A 1 134 ? 26.380 -0.957 -26.897 1.00 77.56 134 PHE A C 1
ATOM 1093 O O . PHE A 1 134 ? 25.178 -0.795 -26.664 1.00 77.56 134 PHE A O 1
ATOM 1100 N N . PRO A 1 135 ? 27.186 -1.490 -25.953 1.00 78.19 135 PRO A N 1
ATOM 1101 C 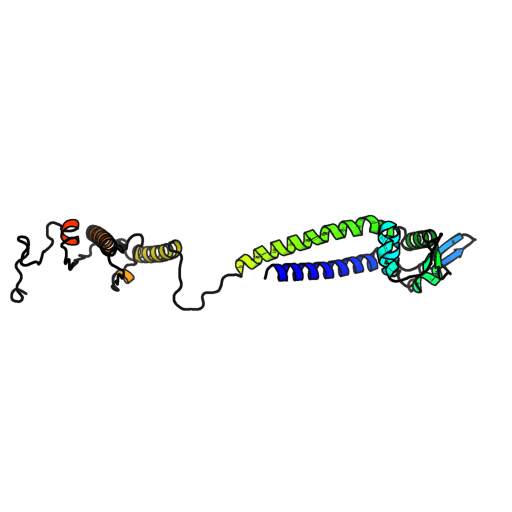CA . PRO A 1 135 ? 26.689 -1.882 -24.631 1.00 78.19 135 PRO A CA 1
ATOM 1102 C C . PRO A 1 135 ? 26.232 -0.686 -23.784 1.00 78.19 135 PRO A C 1
ATOM 1104 O O . PRO A 1 135 ? 25.288 -0.819 -23.004 1.00 78.19 135 PRO A O 1
ATOM 1107 N N . LEU A 1 136 ? 26.845 0.491 -23.961 1.00 82.81 136 LEU A N 1
ATOM 1108 C CA . LEU A 1 136 ? 26.439 1.712 -23.263 1.00 82.81 136 LEU A CA 1
ATOM 1109 C C . LEU A 1 136 ? 25.018 2.135 -23.661 1.00 82.81 136 LEU A C 1
ATOM 1111 O O . LEU A 1 136 ? 24.206 2.448 -22.793 1.00 82.81 136 LEU A O 1
ATOM 1115 N N . PHE A 1 137 ? 24.687 2.079 -24.953 1.00 80.81 137 PHE A N 1
ATOM 1116 C CA . PHE A 1 137 ? 23.338 2.371 -25.439 1.00 80.81 137 PHE A CA 1
ATOM 1117 C C . PHE A 1 137 ? 22.298 1.391 -24.877 1.00 80.81 137 PHE A C 1
ATOM 1119 O O . PHE A 1 137 ? 21.237 1.815 -24.418 1.00 80.81 137 PHE A O 1
ATOM 1126 N N . GLY A 1 138 ? 22.619 0.092 -24.840 1.00 80.56 138 GLY A N 1
ATOM 1127 C CA . GLY A 1 138 ? 21.750 -0.924 -24.236 1.00 80.56 138 GLY A CA 1
ATOM 1128 C C . GLY A 1 138 ? 21.493 -0.679 -22.745 1.00 80.56 138 GLY A C 1
ATOM 1129 O O . GLY A 1 138 ? 20.354 -0.788 -22.286 1.00 80.56 138 GLY A O 1
ATOM 1130 N N . LEU A 1 139 ? 22.527 -0.278 -21.998 1.00 83.31 139 LEU A N 1
ATOM 1131 C CA . LEU A 1 139 ? 22.415 0.071 -20.581 1.00 83.31 139 LEU A CA 1
ATOM 1132 C C . LEU A 1 139 ? 21.555 1.324 -20.365 1.00 83.31 139 LEU A C 1
ATOM 1134 O O . LEU A 1 139 ? 20.669 1.317 -19.510 1.00 83.31 139 LEU A O 1
ATOM 1138 N N . VAL A 1 140 ? 21.758 2.375 -21.165 1.00 85.25 140 VAL A N 1
ATOM 1139 C CA . VAL A 1 140 ? 20.947 3.603 -21.105 1.00 85.25 140 VAL A CA 1
ATOM 1140 C C . VAL A 1 140 ? 19.482 3.310 -21.431 1.00 85.25 140 VAL A C 1
ATOM 1142 O O . VAL A 1 140 ? 18.598 3.747 -20.694 1.00 85.25 140 VAL A O 1
ATOM 1145 N N . TYR A 1 141 ? 19.213 2.525 -22.478 1.00 84.88 141 TYR A N 1
ATOM 1146 C CA . TYR A 1 141 ? 17.860 2.093 -22.833 1.00 84.88 141 TYR A CA 1
ATOM 1147 C C . TYR A 1 141 ? 17.197 1.322 -21.686 1.00 84.88 141 TYR A C 1
ATOM 1149 O O . TYR A 1 141 ? 16.071 1.637 -21.297 1.00 84.88 141 TYR A O 1
ATOM 1157 N N . PHE A 1 142 ? 17.906 0.350 -21.102 1.00 83.69 142 PHE A N 1
ATOM 1158 C CA . PHE A 1 142 ? 17.399 -0.443 -19.985 1.00 83.69 142 PHE A CA 1
ATOM 1159 C C . PHE A 1 142 ? 17.063 0.427 -18.767 1.00 83.69 142 PHE A C 1
ATOM 1161 O O . PHE A 1 142 ? 15.997 0.264 -18.167 1.00 83.69 142 PHE A O 1
ATOM 1168 N N . LEU A 1 143 ? 17.935 1.378 -18.420 1.00 86.88 143 LEU A N 1
ATOM 1169 C CA . LEU A 1 143 ? 17.708 2.307 -17.314 1.00 86.88 143 LEU A CA 1
ATOM 1170 C C . LEU A 1 143 ? 16.507 3.220 -17.573 1.00 86.88 143 LEU A C 1
ATOM 1172 O O . LEU A 1 143 ? 15.618 3.302 -16.723 1.00 86.88 143 LEU A O 1
ATOM 1176 N N . ALA A 1 144 ? 16.451 3.864 -18.742 1.00 85.69 144 ALA A N 1
ATOM 1177 C CA . ALA A 1 144 ? 15.345 4.739 -19.118 1.00 85.69 144 ALA A CA 1
ATOM 1178 C C . ALA A 1 144 ? 14.015 3.977 -19.063 1.00 85.69 144 ALA A C 1
ATOM 1180 O O . ALA A 1 144 ? 13.081 4.379 -18.373 1.00 85.69 144 ALA A O 1
ATOM 1181 N N . PHE A 1 145 ? 13.950 2.813 -19.702 1.00 81.31 145 PHE A N 1
ATOM 1182 C CA . PHE A 1 145 ? 12.742 2.003 -19.735 1.00 81.31 145 PHE A CA 1
ATOM 1183 C C . PHE A 1 145 ? 12.327 1.484 -18.351 1.00 81.31 145 PHE A C 1
ATOM 1185 O O . PHE A 1 145 ? 11.148 1.535 -18.008 1.00 81.31 145 PHE A O 1
ATOM 1192 N N . SER A 1 146 ? 13.275 1.042 -17.517 1.00 81.81 146 SER A N 1
ATOM 1193 C CA . SER A 1 146 ? 13.000 0.615 -16.136 1.00 81.81 146 SER A CA 1
ATOM 1194 C C . SER A 1 146 ? 12.394 1.748 -15.302 1.00 81.81 146 SER A C 1
ATOM 1196 O O . SER A 1 146 ? 11.425 1.542 -14.567 1.00 81.81 146 SER A O 1
ATOM 1198 N N . LEU A 1 147 ? 12.901 2.973 -15.463 1.00 84.12 147 LEU A N 1
ATOM 1199 C CA . LEU A 1 147 ? 12.364 4.160 -14.798 1.00 84.12 147 LEU A CA 1
ATOM 1200 C C . LEU A 1 147 ? 10.948 4.508 -15.278 1.00 84.12 147 LEU A C 1
ATOM 1202 O O . LEU A 1 147 ? 10.089 4.816 -14.448 1.00 84.12 147 LEU A O 1
ATOM 1206 N N . LEU A 1 148 ? 10.685 4.423 -16.585 1.00 81.31 148 LEU A N 1
ATOM 1207 C CA . LEU A 1 148 ? 9.353 4.665 -17.147 1.00 81.31 148 LEU A CA 1
ATOM 1208 C C . LEU A 1 148 ? 8.347 3.583 -16.710 1.00 81.31 148 LEU A C 1
ATOM 1210 O O . LEU A 1 148 ? 7.241 3.902 -16.272 1.00 81.31 148 LEU A O 1
ATOM 1214 N N . ASN A 1 149 ? 8.739 2.307 -16.733 1.00 75.75 149 ASN A N 1
ATOM 1215 C CA . ASN A 1 149 ? 7.851 1.190 -16.403 1.00 75.75 149 ASN A CA 1
ATOM 1216 C C . ASN A 1 149 ? 7.510 1.059 -14.923 1.00 75.75 149 ASN A C 1
ATOM 1218 O O . ASN A 1 149 ? 6.424 0.575 -14.594 1.00 75.75 149 ASN A O 1
ATOM 1222 N N . ARG A 1 150 ? 8.369 1.540 -14.016 1.00 67.94 150 ARG A N 1
ATOM 1223 C CA . ARG A 1 150 ? 8.027 1.639 -12.584 1.00 67.94 150 ARG A CA 1
ATOM 1224 C C . ARG A 1 150 ? 6.729 2.416 -12.343 1.00 67.94 150 ARG A C 1
ATOM 1226 O O . ARG A 1 150 ? 6.088 2.218 -11.314 1.00 67.94 150 ARG A O 1
ATOM 1233 N N . ARG A 1 151 ? 6.327 3.283 -13.278 1.00 64.00 151 ARG A N 1
ATOM 1234 C CA . ARG A 1 151 ? 5.084 4.061 -13.195 1.00 64.00 151 ARG A CA 1
ATOM 1235 C C . ARG A 1 151 ? 3.863 3.331 -13.762 1.00 64.00 151 ARG A C 1
ATOM 1237 O O . ARG A 1 151 ? 2.756 3.614 -13.319 1.00 64.00 151 ARG A O 1
ATOM 1244 N N . LEU A 1 152 ? 4.063 2.396 -14.692 1.00 61.53 152 LEU A N 1
ATOM 1245 C CA . LEU A 1 152 ? 2.999 1.721 -15.449 1.00 61.53 152 LEU A CA 1
ATOM 1246 C C . LEU A 1 152 ? 2.520 0.415 -14.795 1.00 61.53 152 LEU A C 1
ATOM 1248 O O . LEU A 1 152 ? 1.374 0.021 -14.979 1.00 61.53 152 LEU A O 1
ATOM 1252 N N . SER A 1 153 ? 3.356 -0.237 -13.981 1.00 53.47 153 SER A N 1
ATOM 1253 C CA . SER A 1 153 ? 3.024 -1.505 -13.309 1.00 53.47 153 SER A CA 1
ATOM 1254 C C . SER A 1 153 ? 2.208 -1.314 -12.022 1.00 53.47 153 SER A C 1
ATOM 1256 O O . SER A 1 153 ? 2.568 -1.826 -10.958 1.00 53.47 153 SER A O 1
ATOM 1258 N N . LYS A 1 154 ? 1.099 -0.582 -12.090 1.00 58.28 154 LYS A N 1
ATOM 1259 C CA . LYS A 1 154 ? 0.062 -0.674 -11.060 1.00 58.28 154 LYS A CA 1
ATOM 1260 C C . LYS A 1 154 ? -1.128 -1.350 -11.707 1.00 58.28 154 LYS A C 1
ATOM 1262 O O . LYS A 1 154 ? -1.776 -0.755 -12.559 1.00 58.28 154 LYS A O 1
ATOM 1267 N N . THR A 1 155 ? -1.382 -2.597 -11.318 1.00 65.31 155 THR A N 1
ATOM 1268 C CA . THR A 1 155 ? -2.670 -3.253 -11.550 1.00 65.31 155 THR A CA 1
ATOM 1269 C C . THR A 1 155 ? -3.751 -2.278 -11.109 1.00 65.31 155 THR A C 1
ATOM 1271 O O . THR A 1 155 ? -3.846 -1.958 -9.922 1.00 65.31 155 THR A O 1
ATOM 1274 N N . GLN A 1 156 ? -4.477 -1.711 -12.070 1.00 70.25 156 GLN A N 1
ATOM 1275 C CA . GLN A 1 156 ? -5.542 -0.776 -11.758 1.00 70.25 156 GLN A CA 1
ATOM 1276 C C . GLN A 1 156 ? -6.630 -1.552 -11.032 1.00 70.25 156 GLN A C 1
ATOM 1278 O O . GLN A 1 156 ? -7.118 -2.570 -11.521 1.00 70.25 156 GLN A O 1
ATOM 1283 N N . PHE A 1 157 ? -6.961 -1.095 -9.831 1.00 78.38 157 PHE A N 1
ATOM 1284 C CA . PHE A 1 157 ? -8.098 -1.619 -9.106 1.00 78.38 157 PHE A CA 1
ATOM 1285 C C . PHE A 1 157 ? -9.362 -1.257 -9.889 1.00 78.38 157 PHE A C 1
ATOM 1287 O O . PHE A 1 157 ? -9.659 -0.078 -10.067 1.00 78.38 157 PHE A O 1
ATOM 1294 N N . VAL A 1 158 ? -10.060 -2.265 -10.412 1.00 82.94 158 VAL A N 1
ATOM 1295 C CA . VAL A 1 158 ? -11.223 -2.044 -11.282 1.00 82.94 158 VAL A CA 1
ATOM 1296 C C . VAL A 1 158 ? -12.502 -1.878 -10.457 1.00 82.94 158 VAL A C 1
ATOM 1298 O O . VAL A 1 158 ? -13.268 -0.958 -10.717 1.00 82.94 158 VAL A O 1
ATOM 1301 N N . ARG A 1 159 ? -12.755 -2.764 -9.477 1.00 84.44 159 ARG A N 1
ATOM 1302 C CA . ARG A 1 159 ? -13.955 -2.749 -8.612 1.00 84.44 159 ARG A CA 1
ATOM 1303 C C . ARG A 1 159 ? -13.859 -3.757 -7.459 1.00 84.44 159 ARG A C 1
ATOM 1305 O O . ARG A 1 159 ? -13.133 -4.742 -7.575 1.00 84.44 159 ARG A O 1
ATOM 1312 N N . GLY A 1 160 ? -14.672 -3.568 -6.414 1.00 90.31 160 GLY A N 1
ATOM 1313 C CA . GLY A 1 160 ? -14.867 -4.524 -5.312 1.00 90.31 160 GLY A CA 1
ATOM 1314 C C . GLY A 1 160 ? -14.381 -4.009 -3.955 1.00 90.31 160 GLY A C 1
ATOM 1315 O O . GLY A 1 160 ? -14.367 -2.804 -3.715 1.00 90.31 160 GLY A O 1
ATOM 1316 N N . ALA A 1 161 ? -13.984 -4.926 -3.072 1.00 89.31 161 ALA A N 1
ATOM 1317 C CA . ALA A 1 161 ? -13.280 -4.584 -1.841 1.00 89.31 161 ALA A CA 1
ATOM 1318 C C . ALA A 1 161 ? -11.777 -4.471 -2.126 1.00 89.31 161 ALA A C 1
ATOM 1320 O O . ALA A 1 161 ? -11.183 -5.403 -2.671 1.00 89.31 161 ALA A O 1
ATOM 1321 N N . ASP A 1 162 ? -11.175 -3.340 -1.762 1.00 88.50 162 ASP A N 1
ATOM 1322 C CA . ASP A 1 162 ? -9.732 -3.128 -1.876 1.00 88.50 162 ASP A CA 1
ATOM 1323 C C . ASP A 1 162 ? -9.044 -3.338 -0.521 1.00 88.50 162 ASP A C 1
ATOM 1325 O O . ASP A 1 162 ? -9.545 -2.925 0.528 1.00 88.50 162 ASP A O 1
ATOM 1329 N N . LEU A 1 163 ? -7.872 -3.969 -0.544 1.00 89.38 163 LEU A N 1
ATOM 1330 C CA . LEU A 1 163 ? -7.055 -4.202 0.643 1.00 89.38 163 LEU A CA 1
ATOM 1331 C C . LEU A 1 163 ? -6.027 -3.079 0.770 1.00 89.38 163 LEU A C 1
ATOM 1333 O O . LEU A 1 163 ? -4.938 -3.124 0.195 1.00 89.38 163 LEU A O 1
ATOM 1337 N N . LEU A 1 164 ? -6.360 -2.060 1.564 1.00 89.50 164 LEU A N 1
ATOM 1338 C CA . LEU A 1 164 ? -5.454 -0.943 1.806 1.00 89.50 164 LEU A CA 1
ATOM 1339 C C . LEU A 1 164 ? -4.465 -1.239 2.944 1.00 89.50 164 LEU A C 1
ATOM 1341 O O . LEU A 1 164 ? -4.861 -1.707 4.014 1.00 89.50 164 LEU A O 1
ATOM 1345 N N . PRO A 1 165 ? -3.180 -0.858 2.793 1.00 93.75 165 PRO A N 1
ATOM 1346 C CA . PRO A 1 165 ? -2.250 -0.832 3.913 1.00 93.75 165 PRO A CA 1
ATOM 1347 C C . PRO A 1 165 ? -2.792 0.035 5.055 1.00 93.75 165 PRO A C 1
ATOM 1349 O O . PRO A 1 165 ? -3.244 1.159 4.818 1.00 93.75 165 PRO A O 1
ATOM 1352 N N . PHE A 1 166 ? -2.655 -0.437 6.299 1.00 93.25 166 PHE A N 1
ATOM 1353 C CA . PHE A 1 166 ? -3.206 0.215 7.497 1.00 93.25 166 PHE A CA 1
ATOM 1354 C C . PHE A 1 166 ? -2.902 1.721 7.574 1.00 93.25 166 PHE A C 1
ATOM 1356 O O . PHE A 1 166 ? -3.783 2.520 7.872 1.00 93.25 166 PHE A O 1
ATOM 1363 N N . LYS A 1 167 ? -1.673 2.134 7.231 1.00 95.50 167 LYS A N 1
ATOM 1364 C CA . LYS A 1 167 ? -1.261 3.549 7.222 1.00 95.50 167 LYS A CA 1
ATOM 1365 C C . LYS A 1 167 ? -2.086 4.404 6.251 1.00 95.50 167 LYS A C 1
ATOM 1367 O O . LYS A 1 167 ? -2.405 5.541 6.577 1.00 95.50 167 LYS A O 1
ATOM 1372 N N . ARG A 1 168 ? -2.418 3.872 5.069 1.00 94.50 168 ARG A N 1
ATOM 1373 C CA . ARG A 1 168 ? -3.228 4.580 4.063 1.00 94.50 168 ARG A CA 1
ATOM 1374 C C . ARG A 1 168 ? -4.691 4.644 4.476 1.00 94.50 168 ARG A C 1
ATOM 1376 O O . ARG A 1 168 ? -5.279 5.712 4.380 1.00 94.50 168 ARG A O 1
ATOM 1383 N N . MET A 1 169 ? -5.239 3.537 4.981 1.00 94.06 169 MET A N 1
ATOM 1384 C CA . MET A 1 169 ? -6.603 3.500 5.516 1.00 94.06 169 MET A CA 1
ATOM 1385 C C . MET A 1 169 ? -6.771 4.499 6.665 1.00 94.06 169 MET A C 1
ATOM 1387 O O . MET A 1 169 ? -7.685 5.315 6.638 1.00 94.06 169 MET A O 1
ATOM 1391 N N . LYS A 1 170 ? -5.840 4.494 7.628 1.00 95.38 170 LYS A N 1
ATOM 1392 C CA . LYS A 1 170 ? -5.831 5.451 8.737 1.00 95.38 170 LYS A CA 1
ATOM 1393 C C . LYS A 1 170 ? -5.776 6.894 8.232 1.00 95.38 170 LYS A C 1
ATOM 1395 O O . LYS A 1 170 ? -6.595 7.696 8.645 1.00 95.38 170 LYS A O 1
ATOM 1400 N N . ALA A 1 171 ? -4.871 7.210 7.303 1.00 95.44 171 ALA A N 1
ATOM 1401 C CA . ALA A 1 171 ? -4.763 8.560 6.752 1.00 95.44 171 ALA A CA 1
ATOM 1402 C C . ALA A 1 171 ? -6.039 9.020 6.020 1.00 95.44 171 ALA A C 1
ATOM 1404 O O . ALA A 1 171 ? -6.384 10.194 6.091 1.00 95.44 171 ALA A O 1
ATOM 1405 N N . ALA A 1 172 ? -6.740 8.114 5.330 1.00 94.06 172 ALA A N 1
ATOM 1406 C CA . ALA A 1 172 ? -8.004 8.428 4.667 1.00 94.06 172 ALA A CA 1
ATOM 1407 C C . ALA A 1 172 ? -9.129 8.722 5.676 1.00 94.06 172 ALA A C 1
ATOM 1409 O O . ALA A 1 172 ? -9.871 9.688 5.506 1.00 94.06 172 ALA A O 1
ATOM 1410 N N . LEU A 1 173 ? -9.217 7.933 6.750 1.00 94.69 173 LEU A N 1
ATOM 1411 C CA . LEU A 1 173 ? -10.181 8.169 7.827 1.00 94.69 173 LEU A CA 1
ATOM 1412 C C . LEU A 1 173 ? -9.856 9.448 8.601 1.00 94.69 173 LEU A C 1
ATOM 1414 O O . LEU A 1 173 ? -10.743 10.269 8.786 1.00 94.69 173 LEU A O 1
ATOM 1418 N N . ASP A 1 174 ? -8.587 9.669 8.956 1.00 94.81 174 ASP A N 1
ATOM 1419 C CA . ASP A 1 174 ? -8.127 10.894 9.624 1.00 94.81 174 ASP A CA 1
ATOM 1420 C C . ASP A 1 174 ? -8.410 12.138 8.763 1.00 94.81 174 ASP A C 1
ATOM 1422 O O . ASP A 1 174 ? -8.745 13.192 9.293 1.00 94.81 174 ASP A O 1
ATOM 1426 N N . LYS A 1 175 ? -8.301 12.032 7.431 1.00 95.62 175 LYS A N 1
ATOM 1427 C CA . LYS A 1 175 ? -8.689 13.115 6.517 1.00 95.62 175 LYS A CA 1
ATOM 14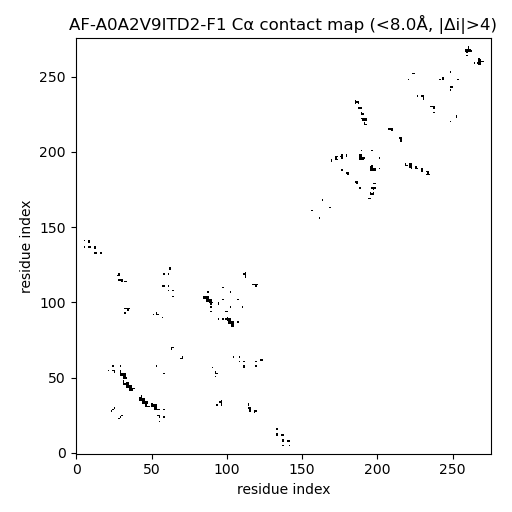28 C C . LYS A 1 175 ? -10.190 13.406 6.603 1.00 95.62 175 LYS A C 1
ATOM 1430 O O . LYS A 1 175 ? -10.562 14.565 6.701 1.00 95.62 175 LYS A O 1
ATOM 1435 N N . THR A 1 176 ? -11.017 12.364 6.595 1.00 94.88 176 THR A N 1
ATOM 1436 C CA . THR A 1 176 ? -12.482 12.503 6.665 1.00 94.88 176 THR A CA 1
ATOM 1437 C C . THR A 1 176 ? -12.916 13.098 8.006 1.00 94.88 176 THR A C 1
ATOM 1439 O O . THR A 1 176 ? -13.763 13.976 8.048 1.00 94.88 176 THR A O 1
ATOM 1442 N N . ILE A 1 177 ? -12.276 12.682 9.101 1.00 94.62 177 ILE A N 1
ATOM 1443 C CA . ILE A 1 177 ? -12.514 13.241 10.438 1.00 94.62 177 ILE A CA 1
ATOM 1444 C C . ILE A 1 177 ? -12.171 14.729 10.474 1.00 94.62 177 ILE A C 1
ATOM 1446 O O . ILE A 1 177 ? -12.943 15.502 11.013 1.00 94.62 177 ILE A O 1
ATOM 1450 N N . LYS A 1 178 ? -11.054 15.151 9.869 1.00 94.25 178 LYS A N 1
ATOM 1451 C CA . LYS A 1 178 ? -10.694 16.577 9.802 1.00 94.25 178 LYS A CA 1
ATOM 1452 C C . LYS A 1 178 ? -11.709 17.418 9.033 1.00 94.25 178 LYS A C 1
ATOM 1454 O O . LYS A 1 178 ? -11.875 18.590 9.345 1.00 94.25 178 LYS A O 1
ATOM 1459 N N . GLU A 1 179 ? -12.334 16.843 8.008 1.00 94.06 179 GLU A N 1
ATOM 1460 C CA . GLU A 1 179 ? -13.417 17.496 7.269 1.00 94.06 179 GLU A CA 1
ATOM 1461 C C . GLU A 1 179 ? -14.654 17.646 8.173 1.00 94.06 179 GLU A C 1
ATOM 1463 O O . GLU A 1 179 ? -15.181 18.745 8.291 1.00 94.06 179 GLU A O 1
ATOM 1468 N N . GLU A 1 180 ? -15.040 16.600 8.914 1.00 90.75 180 GLU A N 1
ATOM 1469 C CA . GLU A 1 180 ? -16.138 16.681 9.894 1.00 90.75 180 GLU A CA 1
ATOM 1470 C C . GLU A 1 180 ? -15.832 17.619 11.082 1.00 90.75 180 GLU A C 1
ATOM 1472 O O . GLU A 1 180 ? -16.724 18.306 11.574 1.00 90.75 180 GLU A O 1
ATOM 1477 N N . GLU A 1 181 ? -14.581 17.672 11.549 1.00 90.25 181 GLU A N 1
ATOM 1478 C CA . GLU A 1 181 ? -14.119 18.580 12.611 1.00 90.25 181 GLU A CA 1
ATOM 1479 C C . GLU A 1 181 ? -14.154 20.049 12.161 1.00 90.25 181 GLU A C 1
ATOM 1481 O O . GLU A 1 181 ? -14.364 20.937 12.986 1.00 90.25 181 GLU A O 1
ATOM 1486 N N . ALA A 1 182 ? -13.959 20.323 10.866 1.00 90.81 182 ALA A N 1
ATOM 1487 C CA . ALA A 1 182 ? -14.081 21.675 10.324 1.00 90.81 182 ALA A CA 1
ATOM 1488 C C . ALA A 1 182 ? -15.534 22.176 10.380 1.00 90.81 182 ALA A C 1
ATOM 1490 O O . ALA A 1 182 ? -15.762 23.346 10.688 1.00 90.81 182 ALA A O 1
ATOM 1491 N N . ASP A 1 183 ? -16.498 21.284 10.138 1.00 88.50 183 ASP A N 1
ATOM 1492 C CA . ASP A 1 183 ? -17.929 21.586 10.229 1.00 88.50 183 ASP A CA 1
ATOM 1493 C C . ASP A 1 183 ? -18.418 21.628 11.689 1.00 88.50 183 ASP A C 1
ATOM 1495 O O . ASP A 1 183 ? -19.297 22.419 12.038 1.00 88.50 183 ASP A O 1
ATOM 1499 N N . ASN A 1 184 ? -17.841 20.796 12.563 1.00 85.38 184 ASN A N 1
ATOM 1500 C CA . ASN A 1 184 ? -18.153 20.741 13.988 1.00 85.38 184 ASN A CA 1
ATOM 1501 C C . ASN A 1 184 ? -16.873 20.700 14.848 1.00 85.38 184 ASN A C 1
ATOM 1503 O O . ASN A 1 184 ? -16.382 19.613 15.170 1.00 85.38 184 ASN A O 1
ATOM 1507 N N . PRO A 1 185 ? -16.379 21.862 15.321 1.00 83.06 185 PRO A N 1
ATOM 1508 C CA . PRO A 1 185 ? -15.160 21.944 16.133 1.00 83.06 185 PRO A CA 1
ATOM 1509 C C . PRO A 1 185 ? -15.217 21.204 17.478 1.00 83.06 185 PRO A C 1
ATOM 1511 O O . PRO A 1 185 ? -14.180 20.990 18.102 1.00 83.06 185 PRO A O 1
ATOM 1514 N N . LEU A 1 186 ? -16.412 20.830 17.951 1.00 81.81 186 LEU A N 1
ATOM 1515 C CA . LEU A 1 186 ? -16.610 20.070 19.192 1.00 81.81 186 LEU A CA 1
ATOM 1516 C C . LEU A 1 186 ? -16.649 18.551 18.958 1.00 81.81 186 LEU A C 1
ATOM 1518 O O . LEU A 1 186 ? -16.890 17.783 19.895 1.00 81.81 186 LEU A O 1
ATOM 1522 N N . LEU A 1 187 ? -16.441 18.096 17.720 1.00 83.69 187 LEU A N 1
ATOM 1523 C CA . LEU A 1 187 ? -16.428 16.680 17.395 1.00 83.69 187 LEU A CA 1
ATOM 1524 C C . LEU A 1 187 ? -15.245 15.981 18.075 1.00 83.69 187 LEU A C 1
ATOM 1526 O O . LEU A 1 187 ? -14.084 16.303 17.841 1.00 83.69 187 LEU A O 1
ATOM 1530 N N . VAL A 1 188 ? -15.543 14.952 18.870 1.00 86.31 188 VAL A N 1
ATOM 1531 C CA . VAL A 1 188 ? -14.528 14.035 19.400 1.00 86.31 188 VAL A CA 1
ATOM 1532 C C . VAL A 1 188 ? -14.719 12.655 18.765 1.00 86.31 188 VAL A C 1
ATOM 1534 O O . VAL A 1 188 ? -15.704 11.970 19.068 1.00 86.31 188 VAL A O 1
ATOM 1537 N N . PRO A 1 189 ? -13.800 12.207 17.889 1.00 88.81 189 PRO A N 1
ATOM 1538 C CA . PRO A 1 189 ? -13.956 10.950 17.169 1.00 88.81 189 PRO A CA 1
ATOM 1539 C C . PRO A 1 189 ? -13.777 9.741 18.095 1.00 88.81 189 PRO A C 1
ATOM 1541 O O . PRO A 1 189 ? -12.833 9.657 18.887 1.00 88.81 189 PRO A O 1
ATOM 1544 N N . LEU A 1 190 ? -14.671 8.759 17.958 1.00 90.12 190 LEU A N 1
ATOM 1545 C CA . LEU A 1 190 ? -14.586 7.495 18.693 1.00 90.12 190 LEU A CA 1
ATOM 1546 C C . LEU A 1 190 ? -13.493 6.600 18.110 1.00 90.12 190 LEU A C 1
ATOM 1548 O O . LEU A 1 190 ? -13.220 6.637 16.912 1.00 90.12 190 LEU A O 1
ATOM 1552 N N . ARG A 1 191 ? -12.859 5.774 18.947 1.00 91.12 191 ARG A N 1
ATOM 1553 C CA . ARG A 1 191 ? -11.695 4.975 18.544 1.00 91.12 191 ARG A CA 1
ATOM 1554 C C . ARG A 1 191 ? -11.918 3.484 18.734 1.00 91.12 191 ARG A C 1
ATOM 1556 O O . ARG A 1 191 ? -12.327 3.035 19.799 1.00 91.12 191 ARG A O 1
ATOM 1563 N N . LEU A 1 192 ? -11.547 2.710 17.717 1.00 89.75 192 LEU A N 1
ATOM 1564 C CA . LEU A 1 192 ? -11.394 1.258 17.775 1.00 89.75 192 LEU A CA 1
ATOM 1565 C C . LEU A 1 192 ? -9.902 0.921 17.716 1.00 89.75 192 LEU A C 1
ATOM 1567 O O . LEU A 1 192 ? -9.282 0.844 16.652 1.00 89.75 192 LEU A O 1
ATOM 1571 N N . GLY A 1 193 ? -9.295 0.761 18.892 1.00 87.12 193 GLY A N 1
ATOM 1572 C CA . GLY A 1 193 ? -7.852 0.565 19.015 1.00 87.12 193 GLY A CA 1
ATOM 1573 C C . GLY A 1 193 ? -7.072 1.770 18.481 1.00 87.12 193 GLY A C 1
ATOM 1574 O O . GLY A 1 193 ? -7.134 2.856 19.046 1.00 87.12 193 GLY A O 1
ATOM 1575 N N . LYS A 1 194 ? -6.314 1.577 17.394 1.00 89.44 194 LYS A N 1
ATOM 1576 C CA . LYS A 1 194 ? -5.483 2.629 16.769 1.00 89.44 194 LYS A CA 1
ATOM 1577 C C . LYS A 1 194 ? -6.217 3.440 15.693 1.00 89.44 194 LYS A C 1
ATOM 1579 O O . LYS A 1 194 ? -5.600 4.320 15.088 1.00 89.44 194 LYS A O 1
ATOM 1584 N N . LEU A 1 195 ? -7.474 3.098 15.414 1.00 92.38 195 LEU A N 1
ATOM 1585 C CA . LEU A 1 195 ? -8.288 3.705 14.371 1.00 92.38 195 LEU A CA 1
ATOM 1586 C C . LEU A 1 195 ? -9.292 4.669 14.997 1.00 92.38 195 LEU A C 1
ATOM 1588 O O . LEU A 1 195 ? -10.055 4.259 15.868 1.00 92.38 195 LEU A O 1
ATOM 1592 N N . SER A 1 196 ? -9.308 5.915 14.539 1.00 92.75 196 SER A N 1
ATOM 1593 C CA . SER A 1 196 ? -10.407 6.838 14.813 1.00 92.75 196 SER A CA 1
ATOM 1594 C C . SER A 1 196 ? -11.490 6.638 13.756 1.00 92.75 196 SER A C 1
ATOM 1596 O O . SER A 1 196 ? -11.182 6.431 12.580 1.00 92.75 196 SER A O 1
ATOM 1598 N N . LEU A 1 197 ? -12.748 6.658 14.177 1.00 92.88 197 LEU A N 1
ATOM 1599 C CA . LEU A 1 197 ? -13.902 6.530 13.304 1.00 92.88 197 LEU A CA 1
ATOM 1600 C C . LEU A 1 197 ? -14.482 7.918 13.015 1.00 92.88 197 LEU A C 1
ATOM 1602 O O . LEU A 1 197 ? -14.709 8.663 13.972 1.00 92.88 197 LEU A O 1
ATOM 1606 N N . PRO A 1 198 ? -14.771 8.231 11.740 1.00 93.19 198 PRO A N 1
ATOM 1607 C CA . PRO A 1 198 ? -15.652 9.335 11.391 1.00 93.19 198 PRO A CA 1
ATOM 1608 C C . PRO A 1 198 ? -17.008 9.188 12.080 1.00 93.19 198 PRO A C 1
ATOM 1610 O O . PRO A 1 198 ? -17.483 8.069 12.331 1.00 93.19 198 PRO A O 1
ATOM 1613 N N . ASP A 1 199 ? -17.649 10.310 12.365 1.00 88.81 199 ASP A N 1
ATOM 1614 C CA . ASP A 1 199 ? -18.877 10.343 13.139 1.00 88.81 199 ASP A CA 1
ATOM 1615 C C . ASP A 1 199 ? -20.009 9.604 12.416 1.00 88.81 199 ASP A C 1
ATOM 1617 O O . ASP A 1 199 ? -20.678 8.758 13.021 1.00 88.81 199 ASP A O 1
ATOM 1621 N N . PHE A 1 200 ? -20.136 9.780 11.095 1.00 89.56 200 PHE A N 1
ATOM 1622 C CA . PHE A 1 200 ? -21.130 9.043 10.304 1.00 89.56 200 PHE A CA 1
ATOM 1623 C C . PHE A 1 200 ? -20.941 7.518 10.360 1.00 89.56 200 PHE A C 1
ATOM 1625 O O . PHE A 1 200 ? -21.919 6.776 10.261 1.00 89.56 200 PHE A O 1
ATOM 1632 N N . VAL A 1 201 ? -19.702 7.026 10.502 1.00 91.50 201 VAL A N 1
ATOM 1633 C CA . VAL A 1 201 ? -19.414 5.587 10.630 1.00 91.50 201 VAL A CA 1
ATOM 1634 C C . VAL A 1 201 ? -19.817 5.104 12.014 1.00 91.50 201 VAL A C 1
ATOM 1636 O O . VAL A 1 201 ? -20.420 4.041 12.144 1.00 91.50 201 VAL A O 1
ATOM 1639 N N . SER A 1 202 ? -19.517 5.894 13.045 1.00 87.31 202 SER A N 1
ATOM 1640 C CA . SER A 1 202 ? -19.817 5.537 14.431 1.00 87.31 202 SER A CA 1
ATOM 1641 C C . SER A 1 202 ? -21.317 5.315 14.683 1.00 87.31 202 SER A C 1
ATOM 1643 O O . SER A 1 202 ? -21.682 4.438 15.465 1.00 87.31 202 SER A O 1
ATOM 1645 N N . ARG A 1 203 ? -22.184 6.025 13.947 1.00 87.50 203 ARG A N 1
ATOM 1646 C CA . ARG A 1 203 ? -23.650 5.910 14.032 1.00 87.50 203 ARG A CA 1
ATOM 1647 C C . ARG A 1 203 ? -24.239 4.708 13.276 1.00 87.50 203 ARG A C 1
ATOM 1649 O O . ARG A 1 203 ? -25.411 4.405 13.460 1.00 87.50 203 ARG A O 1
ATOM 1656 N N . ARG A 1 204 ? -23.466 4.007 12.432 1.00 91.38 204 ARG A N 1
ATOM 1657 C CA . ARG A 1 204 ? -23.957 2.907 11.563 1.00 91.38 204 ARG A CA 1
ATOM 1658 C C . ARG A 1 204 ? -23.915 1.511 12.196 1.00 91.38 204 ARG A C 1
ATOM 1660 O O . ARG A 1 204 ? -24.115 0.525 11.494 1.00 91.38 204 ARG A O 1
ATOM 1667 N N . HIS A 1 205 ? -23.694 1.437 13.508 1.00 90.81 205 HIS A N 1
ATOM 1668 C CA . HIS A 1 205 ? -23.404 0.211 14.256 1.00 90.81 205 HIS A CA 1
ATOM 1669 C C . HIS A 1 205 ? -22.110 -0.489 13.801 1.00 90.81 205 HIS A C 1
ATOM 1671 O O . HIS A 1 205 ? -21.669 -0.397 12.658 1.00 90.81 205 HIS A O 1
ATOM 1677 N N . VAL A 1 206 ? -21.465 -1.200 14.728 1.00 91.31 206 VAL A N 1
ATOM 1678 C CA . VAL A 1 206 ? -20.213 -1.922 14.470 1.00 91.31 206 VAL A CA 1
ATOM 1679 C C . VAL A 1 206 ? -20.362 -3.361 14.935 1.00 91.31 206 VAL A C 1
ATOM 1681 O O . VAL A 1 206 ? -20.712 -3.615 16.085 1.00 91.31 206 VAL A O 1
ATOM 1684 N N . LEU A 1 207 ? -20.041 -4.305 14.050 1.00 93.50 207 LEU A N 1
ATOM 1685 C CA . LEU A 1 207 ? -19.969 -5.726 14.369 1.00 93.50 207 LEU A CA 1
ATOM 1686 C C . LEU A 1 207 ? -18.505 -6.140 14.575 1.00 93.50 207 LEU A C 1
ATOM 1688 O O . LEU A 1 207 ? -17.701 -6.083 13.646 1.00 93.50 207 LEU A O 1
ATOM 1692 N N . VAL A 1 208 ? -18.162 -6.582 15.788 1.00 92.38 208 VAL A N 1
ATOM 1693 C CA . VAL A 1 208 ? -16.813 -7.066 16.129 1.00 92.38 208 VAL A CA 1
ATOM 1694 C C . VAL A 1 208 ? -16.814 -8.592 16.203 1.00 92.38 208 VAL A C 1
ATOM 1696 O O . VAL A 1 208 ? -17.305 -9.181 17.166 1.00 92.38 208 VAL A O 1
ATOM 1699 N N . LEU A 1 209 ? -16.234 -9.240 15.191 1.00 94.38 209 LEU A N 1
ATOM 1700 C CA . LEU A 1 209 ? -16.124 -10.699 15.103 1.00 94.38 209 LEU A CA 1
ATOM 1701 C C . LEU A 1 209 ? -14.740 -11.186 15.546 1.00 94.38 209 LEU A C 1
ATOM 1703 O O . LEU A 1 209 ? -13.725 -10.542 15.293 1.00 94.38 209 LEU A O 1
ATOM 1707 N N . GLY A 1 210 ? -14.690 -12.348 16.197 1.00 94.06 210 GLY A N 1
ATOM 1708 C CA . GLY A 1 210 ? -13.438 -12.991 16.602 1.00 94.06 210 GLY A CA 1
ATOM 1709 C C . GLY A 1 210 ? -13.663 -14.181 17.531 1.00 94.06 210 GLY A C 1
ATOM 1710 O O . GLY A 1 210 ? -14.703 -14.279 18.184 1.00 94.06 210 GLY A O 1
ATOM 1711 N N . THR A 1 211 ? -12.682 -15.075 17.637 1.00 95.06 211 THR A N 1
ATOM 1712 C CA . THR A 1 211 ? -12.712 -16.239 18.541 1.00 95.06 211 THR A CA 1
ATOM 1713 C C . THR A 1 211 ? -12.528 -15.833 20.012 1.00 95.06 211 THR A C 1
ATOM 1715 O O . THR A 1 211 ? -12.315 -14.656 20.339 1.00 95.06 211 THR A O 1
ATOM 1718 N N . SER A 1 212 ? -12.672 -16.784 20.942 1.00 92.19 212 SER A N 1
ATOM 1719 C CA . SER A 1 212 ? -12.283 -16.556 22.341 1.00 92.19 212 SER A CA 1
ATOM 1720 C C . SER A 1 212 ? -10.787 -16.226 22.414 1.00 92.19 212 SER A C 1
ATOM 1722 O O . SER A 1 212 ? -9.991 -16.822 21.697 1.00 92.19 212 SER A O 1
ATOM 1724 N N . GLY A 1 213 ? -10.408 -15.234 23.221 1.00 91.38 213 GLY A N 1
ATOM 1725 C CA . GLY A 1 213 ? -9.016 -14.774 23.325 1.00 91.38 213 GLY A CA 1
ATOM 1726 C C . GLY A 1 213 ? -8.535 -13.824 22.217 1.00 91.38 213 GLY A C 1
ATOM 1727 O O . GLY A 1 213 ? -7.490 -13.208 22.381 1.00 91.38 213 GLY A O 1
ATOM 1728 N N . ALA A 1 214 ? -9.306 -13.587 21.147 1.00 93.06 214 ALA A N 1
ATOM 1729 C CA . ALA A 1 214 ? -8.912 -12.690 20.044 1.00 93.06 214 ALA A CA 1
ATOM 1730 C C . ALA A 1 214 ? -8.866 -11.184 20.405 1.00 93.06 214 ALA A C 1
ATOM 1732 O O . ALA A 1 214 ? -8.618 -10.344 19.546 1.00 93.06 214 ALA A O 1
ATOM 1733 N N . GLY A 1 215 ? -9.151 -10.819 21.659 1.00 91.94 215 GLY A N 1
ATOM 1734 C CA . GLY A 1 215 ? -9.090 -9.430 22.126 1.00 91.94 215 GLY A CA 1
ATOM 1735 C C . GLY A 1 215 ? -10.359 -8.597 21.911 1.00 91.94 215 GLY A C 1
ATOM 1736 O O . GLY A 1 215 ? -10.297 -7.376 22.026 1.00 91.94 215 GLY A O 1
ATOM 1737 N N . LYS A 1 216 ? -11.524 -9.216 21.661 1.00 93.38 216 LYS A N 1
ATOM 1738 C CA . LYS A 1 216 ? -12.812 -8.495 21.532 1.00 93.38 216 LYS A CA 1
ATOM 1739 C C . LYS A 1 216 ? -13.113 -7.605 22.746 1.00 93.38 216 LYS A C 1
ATOM 1741 O O . LYS A 1 216 ? -13.383 -6.421 22.576 1.00 93.38 216 LYS A O 1
ATOM 1746 N N . SER A 1 217 ? -12.985 -8.143 23.964 1.00 91.94 217 SER A N 1
ATOM 1747 C CA . SER A 1 217 ? -13.188 -7.366 25.197 1.00 91.94 217 SER A CA 1
ATOM 1748 C C . SER A 1 217 ? -12.194 -6.210 25.318 1.00 91.94 217 SER A C 1
ATOM 1750 O O . SER A 1 217 ? -12.577 -5.122 25.728 1.00 91.94 217 SER A O 1
ATOM 1752 N N . ILE A 1 218 ? -10.931 -6.397 24.914 1.00 92.62 218 ILE A N 1
ATOM 1753 C CA . ILE A 1 218 ? -9.917 -5.327 24.916 1.00 92.62 218 ILE A CA 1
ATOM 1754 C C . ILE A 1 218 ? -10.312 -4.213 23.935 1.00 92.62 218 ILE A C 1
ATOM 1756 O O . ILE A 1 218 ? -10.229 -3.033 24.270 1.00 92.62 218 ILE A O 1
ATOM 1760 N N . CYS A 1 219 ? -10.784 -4.579 22.740 1.00 92.75 219 CYS A N 1
ATOM 1761 C CA . CYS A 1 219 ? -11.270 -3.628 21.742 1.00 92.75 219 CYS A CA 1
ATOM 1762 C C . CYS A 1 219 ? -12.444 -2.792 22.278 1.00 92.75 219 CYS A C 1
ATOM 1764 O O . CYS A 1 219 ? -12.398 -1.564 22.205 1.00 92.75 219 CYS A O 1
ATOM 1766 N N . LEU A 1 220 ? -13.443 -3.443 22.885 1.00 92.94 220 LEU A N 1
ATOM 1767 C CA . LEU A 1 220 ? -14.608 -2.770 23.467 1.00 92.94 220 LEU A CA 1
ATOM 1768 C C . LEU A 1 220 ? -14.246 -1.901 24.678 1.00 92.94 220 LEU A C 1
ATOM 1770 O O . LEU A 1 220 ? -14.751 -0.792 24.793 1.00 92.94 220 LEU A O 1
ATOM 1774 N N . ASN A 1 221 ? -13.322 -2.345 25.536 1.00 92.69 221 ASN A N 1
ATOM 1775 C CA . ASN A 1 221 ? -12.821 -1.525 26.642 1.00 92.69 221 ASN A CA 1
ATOM 1776 C C . ASN A 1 221 ? -12.201 -0.214 26.133 1.00 92.69 221 ASN A C 1
ATOM 1778 O O . ASN A 1 221 ? -12.534 0.852 26.640 1.00 92.69 221 ASN A O 1
ATOM 1782 N N . ASN A 1 222 ? -11.352 -0.275 25.100 1.00 91.75 222 ASN A N 1
ATOM 1783 C CA . ASN A 1 222 ? -10.753 0.925 24.500 1.00 91.75 222 ASN A CA 1
ATOM 1784 C C . ASN A 1 222 ? -11.809 1.860 23.889 1.00 91.75 222 ASN A C 1
ATOM 1786 O O . ASN A 1 222 ? -11.681 3.087 23.963 1.00 91.75 222 ASN A O 1
ATOM 1790 N N . TYR A 1 223 ? -12.852 1.280 23.294 1.00 91.81 223 TYR A N 1
ATOM 1791 C CA . TYR A 1 223 ? -13.969 2.037 22.741 1.00 91.81 223 TYR A CA 1
ATOM 1792 C C . TYR A 1 223 ? -14.747 2.771 23.840 1.00 91.81 223 TYR A C 1
ATOM 1794 O O . TYR A 1 223 ? -14.948 3.979 23.730 1.00 91.81 223 TYR A O 1
ATOM 1802 N N . LEU A 1 224 ? -15.094 2.085 24.937 1.00 91.75 224 LEU A N 1
ATOM 1803 C CA . LEU A 1 224 ? -15.770 2.681 26.096 1.00 91.75 224 LEU A CA 1
ATOM 1804 C C . LEU A 1 224 ? -14.940 3.803 26.736 1.00 91.75 224 LEU A C 1
ATOM 1806 O O . LEU A 1 224 ? -15.483 4.869 27.015 1.00 91.75 224 LEU A O 1
ATOM 1810 N N . THR A 1 225 ? -13.621 3.630 26.880 1.00 89.81 225 THR A N 1
ATOM 1811 C CA . THR A 1 225 ? -12.730 4.704 27.359 1.00 89.81 225 THR A CA 1
ATOM 1812 C C . THR A 1 225 ? -12.805 5.944 26.467 1.00 89.81 225 THR A C 1
ATOM 1814 O O . THR A 1 225 ? -12.838 7.071 26.958 1.00 89.81 225 THR A O 1
ATOM 1817 N N . THR A 1 226 ? -12.860 5.758 25.146 1.00 88.25 226 THR A N 1
ATOM 1818 C CA . THR A 1 226 ? -12.950 6.886 24.207 1.00 88.25 226 THR A CA 1
ATOM 1819 C C . THR A 1 226 ? -14.331 7.539 24.241 1.00 88.25 226 THR A C 1
ATOM 1821 O O . THR A 1 226 ? -14.435 8.760 24.149 1.00 88.25 226 THR A O 1
ATOM 1824 N N . LEU A 1 227 ? -15.391 6.749 24.429 1.00 89.38 227 LEU A N 1
ATOM 1825 C CA . LEU A 1 227 ? -16.749 7.257 24.609 1.00 89.38 227 LEU A CA 1
ATOM 1826 C C . LEU A 1 227 ? -16.850 8.154 25.850 1.00 89.38 227 LEU A C 1
ATOM 1828 O O . LEU A 1 227 ? -17.428 9.236 25.780 1.00 89.38 227 LEU A O 1
ATOM 1832 N N . LYS A 1 228 ? -16.243 7.736 26.966 1.00 86.00 228 LYS A N 1
ATOM 1833 C CA . LYS A 1 228 ? -16.149 8.554 28.181 1.00 86.00 228 LYS A CA 1
ATOM 1834 C C . LYS A 1 228 ? -15.420 9.865 27.932 1.00 86.00 228 LYS A C 1
ATOM 1836 O O . LYS A 1 228 ? -15.925 10.917 28.304 1.00 86.00 228 LYS A O 1
ATOM 1841 N N . ALA A 1 229 ? -14.278 9.816 27.244 1.00 81.88 229 ALA A N 1
ATOM 1842 C CA . ALA A 1 229 ? -13.559 11.027 26.867 1.00 81.88 229 ALA A CA 1
ATOM 1843 C C . ALA A 1 229 ? -14.449 11.964 26.031 1.00 81.88 229 ALA A C 1
ATOM 1845 O O . ALA A 1 229 ? -14.535 13.145 26.341 1.00 81.88 229 ALA A O 1
ATOM 1846 N N . ARG A 1 230 ? -15.190 11.444 25.041 1.00 83.50 230 ARG A N 1
ATOM 1847 C CA . ARG A 1 230 ? -16.137 12.235 24.234 1.00 83.50 230 ARG A CA 1
ATOM 1848 C C . ARG A 1 230 ? -17.211 12.927 25.083 1.00 83.50 230 ARG A C 1
ATOM 1850 O O . ARG A 1 230 ? -17.518 14.079 24.801 1.00 83.50 230 ARG A O 1
ATOM 1857 N N . ARG A 1 231 ? -17.741 12.280 26.132 1.00 79.56 231 ARG A N 1
ATOM 1858 C CA . ARG A 1 231 ? -18.733 12.890 27.048 1.00 79.56 231 ARG A CA 1
ATOM 1859 C C . ARG A 1 231 ? -18.224 14.150 27.755 1.00 79.56 231 ARG A C 1
ATOM 1861 O O . ARG A 1 231 ? -19.033 15.011 28.063 1.00 79.56 231 ARG A O 1
ATOM 1868 N N . LEU A 1 232 ? -16.921 14.252 28.026 1.00 75.44 232 LEU A N 1
ATOM 1869 C CA . LEU A 1 232 ? -16.343 15.404 28.734 1.00 75.44 232 LEU A CA 1
ATOM 1870 C C . LEU A 1 232 ? -16.247 16.662 27.861 1.00 75.44 232 LEU A C 1
ATOM 1872 O O . LEU A 1 232 ? -16.213 17.767 28.392 1.00 75.44 232 LEU A O 1
ATOM 1876 N N . PHE A 1 233 ? -16.166 16.494 26.541 1.00 71.12 233 PHE A N 1
ATOM 1877 C CA . PHE A 1 233 ? -15.891 17.585 25.601 1.00 71.12 233 PHE A CA 1
ATOM 1878 C C . PHE A 1 233 ? -17.082 17.934 24.705 1.00 71.12 233 PHE A C 1
ATOM 1880 O O . PHE A 1 233 ? -17.172 19.060 24.222 1.00 71.12 233 PHE A O 1
ATOM 1887 N N . ALA A 1 234 ? -17.987 16.986 24.461 1.00 65.31 234 ALA A N 1
ATOM 1888 C CA . ALA A 1 234 ? -19.153 17.210 23.620 1.00 65.31 234 ALA A CA 1
ATOM 1889 C C . ALA A 1 234 ? -20.332 17.745 24.444 1.00 65.31 234 ALA A C 1
ATOM 1891 O O . ALA A 1 234 ? -20.633 17.231 25.518 1.00 65.31 234 ALA A O 1
ATOM 1892 N N . ALA A 1 235 ? -21.071 18.705 23.883 1.00 62.44 235 ALA A N 1
ATOM 1893 C CA . ALA A 1 235 ? -22.366 19.137 24.421 1.00 62.44 235 ALA A CA 1
ATOM 1894 C C . ALA A 1 235 ? -23.441 18.024 24.358 1.00 62.44 235 ALA A C 1
ATOM 1896 O O . ALA A 1 235 ? -24.506 18.137 24.961 1.00 62.44 235 ALA A O 1
ATOM 1897 N N . GLU A 1 236 ? -23.169 16.941 23.623 1.00 64.75 236 GLU A N 1
ATOM 1898 C CA . GLU A 1 236 ? -24.060 15.795 23.471 1.00 64.75 236 GLU A CA 1
ATOM 1899 C C . GLU A 1 236 ? -23.962 14.822 24.655 1.00 64.75 236 GLU A C 1
ATOM 1901 O O . GLU A 1 236 ? -22.908 14.243 24.945 1.00 64.75 236 GLU A O 1
ATOM 1906 N N . ILE A 1 237 ? -25.109 14.550 25.283 1.00 64.94 237 ILE A N 1
ATOM 1907 C CA . ILE A 1 237 ? -25.248 13.523 26.319 1.00 64.94 237 ILE A CA 1
ATOM 1908 C C . ILE A 1 237 ? -25.165 12.133 25.668 1.00 64.94 237 ILE A C 1
ATOM 1910 O O . ILE A 1 237 ? -26.166 11.546 25.260 1.00 64.94 237 ILE A O 1
ATOM 1914 N N . ASN A 1 238 ? -23.960 11.571 25.600 1.00 72.81 238 ASN A N 1
ATOM 1915 C CA . ASN A 1 238 ? -23.727 10.243 25.031 1.00 72.81 238 ASN A CA 1
ATOM 1916 C C . ASN A 1 238 ? -24.015 9.128 26.048 1.00 72.81 238 ASN A C 1
ATOM 1918 O O . ASN A 1 238 ? -23.088 8.570 26.630 1.00 72.81 238 ASN A O 1
ATOM 1922 N N . LYS A 1 239 ? -25.280 8.769 26.290 1.00 84.38 239 LYS A N 1
ATOM 1923 C CA . LYS A 1 239 ? -25.613 7.620 27.159 1.00 84.38 239 LYS A CA 1
ATOM 1924 C C . LYS A 1 239 ? -25.217 6.297 26.493 1.00 84.38 239 LYS A C 1
ATOM 1926 O O . LYS A 1 239 ? -25.253 6.164 25.276 1.00 84.38 239 LYS A O 1
ATOM 1931 N N . CYS A 1 240 ? -24.811 5.320 27.298 1.00 89.06 240 CYS A N 1
ATOM 1932 C CA . CYS A 1 240 ? -24.430 3.991 26.826 1.00 89.06 240 CYS A CA 1
ATOM 1933 C C . CYS A 1 240 ? -25.082 2.949 27.721 1.00 89.06 240 CYS A C 1
ATOM 1935 O O . CYS A 1 240 ? -25.010 3.067 28.942 1.00 89.06 240 CYS A O 1
ATOM 1937 N N . VAL A 1 241 ? -25.700 1.949 27.102 1.00 92.56 241 VAL A N 1
ATOM 1938 C CA . VAL A 1 241 ? -26.204 0.759 27.782 1.00 92.56 241 VAL A CA 1
ATOM 1939 C C . VAL A 1 241 ? -25.242 -0.372 27.459 1.00 92.56 241 VAL A C 1
ATOM 1941 O O . VAL A 1 241 ? -25.000 -0.670 26.288 1.00 92.56 241 VAL A O 1
ATOM 1944 N N . VAL A 1 242 ? -24.668 -0.980 28.494 1.00 93.88 242 VAL A N 1
ATOM 1945 C CA . VAL A 1 242 ? -23.694 -2.062 28.346 1.00 93.88 242 VAL A CA 1
ATOM 1946 C C . VAL A 1 242 ? -24.301 -3.348 28.886 1.00 93.88 242 VAL A C 1
ATOM 1948 O O . VAL A 1 242 ? -24.560 -3.468 30.080 1.00 93.88 242 VAL A O 1
ATOM 1951 N N . TYR A 1 243 ? -24.484 -4.330 28.006 1.00 94.25 243 TYR A N 1
ATOM 1952 C CA . TYR A 1 243 ? -24.816 -5.695 28.405 1.00 94.25 243 TYR A CA 1
ATOM 1953 C C . TYR A 1 243 ? -23.546 -6.418 28.849 1.00 94.25 243 TYR A C 1
ATOM 1955 O O . TYR A 1 243 ? -22.810 -6.977 28.034 1.00 94.25 243 TYR A O 1
ATOM 1963 N N . ASP A 1 244 ? -23.275 -6.381 30.150 1.00 94.19 244 ASP A N 1
ATOM 1964 C CA . ASP A 1 244 ? -22.075 -6.964 30.738 1.00 94.19 244 ASP A CA 1
ATOM 1965 C C . ASP A 1 244 ? -22.382 -8.264 31.482 1.00 94.19 244 ASP A C 1
ATOM 1967 O O . ASP A 1 244 ? -22.700 -8.276 32.667 1.00 94.19 244 ASP A O 1
ATOM 1971 N N . THR A 1 245 ? -22.250 -9.391 30.785 1.00 89.00 245 THR A N 1
ATOM 1972 C CA . THR A 1 245 ? -22.520 -10.712 31.368 1.00 89.00 245 THR A CA 1
ATOM 1973 C C . THR A 1 245 ? -21.506 -11.130 32.436 1.00 89.00 245 THR A C 1
ATOM 1975 O O . THR A 1 245 ? -21.780 -12.050 33.197 1.00 89.00 245 THR A O 1
ATOM 1978 N N . LYS A 1 246 ? -20.300 -10.540 32.450 1.00 89.50 246 LYS A N 1
ATOM 1979 C CA . LYS A 1 246 ? -19.201 -10.936 33.352 1.00 89.50 246 LYS A CA 1
ATOM 1980 C C . LYS A 1 246 ? -18.906 -9.901 34.439 1.00 89.50 246 LYS A C 1
ATOM 1982 O O . LYS A 1 246 ? -18.113 -10.187 35.330 1.00 89.50 246 LYS A O 1
ATOM 1987 N N . GLY A 1 247 ? -19.483 -8.707 34.343 1.00 90.12 247 GLY A N 1
ATOM 1988 C CA . GLY A 1 247 ? -19.155 -7.572 35.205 1.00 90.12 247 GLY A CA 1
ATOM 1989 C C . GLY A 1 247 ? -17.784 -6.941 34.916 1.00 90.12 247 GLY A C 1
ATOM 1990 O O . GLY A 1 247 ? -17.329 -6.110 35.698 1.00 90.12 247 GLY A O 1
ATOM 1991 N N . GLU A 1 248 ? -17.100 -7.317 33.825 1.00 92.88 248 GLU A N 1
ATOM 1992 C CA . GLU A 1 248 ? -15.756 -6.810 33.501 1.00 92.88 248 GLU A CA 1
ATOM 1993 C C . GLU A 1 248 ? -15.783 -5.317 33.148 1.00 92.88 248 GLU A C 1
ATOM 1995 O O . GLU A 1 248 ? -14.914 -4.549 33.570 1.00 92.88 248 GLU A O 1
ATOM 2000 N N . PHE A 1 249 ? -16.772 -4.903 32.359 1.00 94.69 249 PHE A N 1
ATOM 2001 C CA . PHE A 1 249 ? -16.929 -3.517 31.944 1.00 94.69 249 PHE A CA 1
ATOM 2002 C C . PHE A 1 249 ? -17.435 -2.671 33.104 1.00 94.69 249 PHE A C 1
ATOM 2004 O O . PHE A 1 249 ? -16.888 -1.597 33.331 1.00 94.69 249 PHE A O 1
ATOM 2011 N N . CYS A 1 250 ? -18.399 -3.170 33.881 1.00 93.12 250 CYS A N 1
ATOM 2012 C CA . CYS A 1 250 ? -18.859 -2.497 35.091 1.00 93.12 250 CYS A CA 1
ATOM 2013 C C . CYS A 1 250 ? -17.698 -2.278 36.072 1.00 93.12 250 CYS A C 1
ATOM 2015 O O . CYS A 1 250 ? -17.522 -1.171 36.566 1.00 93.12 250 CYS A O 1
ATOM 2017 N N . ALA A 1 251 ? -16.848 -3.280 36.308 1.00 93.12 251 ALA A N 1
ATOM 2018 C CA . ALA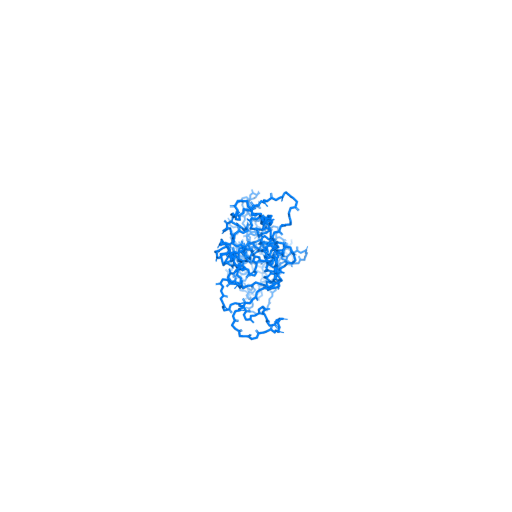 A 1 251 ? -15.712 -3.141 37.219 1.00 93.12 251 ALA A CA 1
ATOM 2019 C C . ALA A 1 251 ? -14.688 -2.078 36.772 1.00 93.12 251 ALA A C 1
ATOM 2021 O O . ALA A 1 251 ? -14.065 -1.438 37.615 1.00 93.12 251 ALA A O 1
ATOM 2022 N N . LYS A 1 252 ? -14.497 -1.890 35.459 1.00 93.69 252 LYS A N 1
ATOM 2023 C CA . LYS A 1 252 ? -13.500 -0.958 34.897 1.00 93.69 252 LYS A CA 1
ATOM 2024 C C . LYS A 1 252 ? -14.043 0.439 34.613 1.00 93.69 252 LYS A C 1
ATOM 2026 O O . LYS A 1 252 ? -13.286 1.405 34.647 1.00 93.69 252 LYS A O 1
ATOM 2031 N N . HIS A 1 253 ? -15.320 0.534 34.254 1.00 92.69 253 HIS A N 1
ATOM 2032 C CA . HIS A 1 253 ? -15.911 1.734 33.666 1.00 92.69 253 HIS A CA 1
ATOM 2033 C C . HIS A 1 253 ? -17.043 2.337 34.491 1.00 92.69 253 HIS A C 1
ATOM 2035 O O . HIS A 1 253 ? -17.545 3.376 34.085 1.00 92.69 253 HIS A O 1
ATOM 2041 N N . PHE A 1 254 ? -17.437 1.751 35.618 1.00 92.06 254 PHE A N 1
ATOM 2042 C CA . PHE A 1 254 ? -18.470 2.345 36.465 1.00 92.06 254 PHE A CA 1
ATOM 2043 C C . PHE A 1 254 ? -18.022 3.689 37.059 1.00 92.06 254 PHE A C 1
ATOM 2045 O O . PHE A 1 254 ? -16.939 3.792 37.638 1.00 92.06 254 PHE A O 1
ATOM 2052 N N . GLU A 1 255 ? -18.870 4.704 36.927 1.00 90.44 255 GLU A N 1
ATOM 2053 C CA . GLU A 1 255 ? -18.717 6.033 37.519 1.00 90.44 255 GLU A CA 1
ATOM 2054 C C . GLU A 1 255 ? -19.884 6.353 38.463 1.00 90.44 255 GLU A C 1
ATOM 2056 O O . GLU A 1 255 ? -20.964 5.763 38.398 1.00 90.44 255 GLU A O 1
ATOM 2061 N N . GLN A 1 256 ? -19.672 7.304 39.376 1.00 88.81 256 GLN A N 1
ATOM 2062 C CA . GLN A 1 256 ? -20.732 7.752 40.273 1.00 88.81 256 GLN A CA 1
ATOM 2063 C C . GLN A 1 256 ? -21.870 8.383 39.457 1.00 88.81 256 GLN A C 1
ATOM 2065 O O . GLN A 1 256 ? -21.668 9.385 38.776 1.00 88.81 256 GLN A O 1
ATOM 2070 N N . GLY A 1 257 ? -23.065 7.797 39.546 1.00 88.50 257 GLY A N 1
ATOM 2071 C CA . GLY A 1 257 ? -24.240 8.203 38.767 1.00 88.50 257 GLY A CA 1
ATOM 2072 C C . GLY A 1 257 ? -24.623 7.224 37.654 1.00 88.50 257 GLY A C 1
ATOM 2073 O O . GLY A 1 257 ? -25.726 7.337 37.120 1.00 88.50 257 GLY A O 1
ATOM 2074 N N . ASP A 1 258 ? -23.776 6.239 37.340 1.00 92.62 258 ASP A N 1
ATOM 2075 C CA . ASP A 1 258 ? -24.163 5.137 36.461 1.00 92.62 258 ASP A CA 1
ATOM 2076 C C . ASP A 1 258 ? -25.206 4.234 37.140 1.00 92.62 258 ASP A C 1
ATOM 2078 O O . ASP A 1 258 ? -25.165 3.984 38.348 1.00 92.62 258 ASP A O 1
ATOM 2082 N N . LEU A 1 259 ? -26.142 3.720 36.341 1.00 94.06 259 LEU A N 1
ATOM 2083 C CA . LEU A 1 259 ? -27.196 2.818 36.801 1.00 94.06 259 LEU A CA 1
ATOM 2084 C C . LEU A 1 259 ? -26.790 1.370 36.531 1.00 94.06 259 LEU A C 1
ATOM 2086 O O . LEU A 1 259 ? -26.387 1.023 35.419 1.00 94.06 259 LEU A O 1
ATOM 2090 N N . ILE A 1 260 ? -26.926 0.520 37.547 1.00 95.00 260 ILE A N 1
ATOM 2091 C CA . ILE A 1 260 ? -26.727 -0.925 37.431 1.00 95.00 260 ILE A CA 1
ATOM 2092 C C . ILE A 1 260 ? -28.099 -1.583 37.497 1.00 95.00 260 ILE A C 1
ATOM 2094 O O . ILE A 1 260 ? -28.861 -1.322 38.420 1.00 95.00 260 ILE A O 1
ATOM 2098 N N . TYR A 1 261 ? -28.388 -2.470 36.550 1.00 93.56 261 TYR A N 1
ATOM 2099 C CA . TYR A 1 261 ? -29.583 -3.311 36.572 1.00 93.56 261 TYR A CA 1
ATOM 2100 C C . TYR A 1 261 ? -29.154 -4.773 36.657 1.00 93.56 261 TYR A C 1
ATOM 2102 O O . TYR A 1 261 ? -28.872 -5.416 35.646 1.00 93.56 261 TYR A O 1
ATOM 2110 N N . TYR A 1 262 ? -29.054 -5.285 37.884 1.00 92.94 262 TYR A N 1
ATOM 2111 C CA . TYR A 1 262 ? -28.730 -6.681 38.154 1.00 92.94 262 TYR A CA 1
ATOM 2112 C C . TYR A 1 262 ? -29.378 -7.124 39.474 1.00 92.94 262 TYR A C 1
ATOM 2114 O O . TYR A 1 262 ? -28.950 -6.667 40.529 1.00 92.94 262 TYR A O 1
ATOM 2122 N N . PRO A 1 263 ? -30.369 -8.034 39.467 1.00 91.44 263 PRO A N 1
ATOM 2123 C CA . PRO A 1 263 ? -31.203 -8.322 40.643 1.00 91.44 263 PRO A CA 1
ATOM 2124 C C . PRO A 1 263 ? -30.431 -8.857 41.857 1.00 91.44 263 PRO A C 1
ATOM 2126 O O . PRO A 1 263 ? -30.934 -8.809 42.975 1.00 91.44 263 PRO A O 1
ATOM 2129 N N . PHE A 1 264 ? -29.210 -9.353 41.649 1.00 90.94 264 PHE A N 1
ATOM 2130 C CA . PHE A 1 264 ? -28.346 -9.874 42.705 1.00 90.94 264 PHE A CA 1
ATOM 2131 C C . PHE A 1 264 ? -27.204 -8.913 43.095 1.00 90.94 264 PHE A C 1
ATOM 2133 O O . PHE A 1 264 ? -26.398 -9.262 43.955 1.00 90.94 264 PHE A O 1
ATOM 2140 N N . ASP A 1 265 ? -27.104 -7.716 42.493 1.00 91.50 265 ASP A N 1
ATOM 2141 C CA . ASP A 1 265 ? -26.172 -6.666 42.938 1.00 91.50 265 ASP A CA 1
ATOM 2142 C C . ASP A 1 265 ? -26.876 -5.757 43.946 1.00 91.50 265 ASP A C 1
ATOM 2144 O O . ASP A 1 265 ? -27.920 -5.173 43.659 1.00 91.50 265 ASP A O 1
ATOM 2148 N N . ARG A 1 266 ? -26.259 -5.545 45.110 1.00 92.81 266 ARG A N 1
ATOM 2149 C CA . ARG A 1 266 ? -26.748 -4.589 46.114 1.00 92.81 266 ARG A CA 1
ATOM 2150 C C . ARG A 1 266 ? -26.808 -3.148 45.580 1.00 92.81 266 ARG A C 1
ATOM 2152 O O . ARG A 1 266 ? -27.588 -2.348 46.083 1.00 92.81 266 ARG A O 1
ATOM 2159 N N . ARG A 1 267 ? -25.972 -2.802 44.599 1.00 93.31 267 ARG A N 1
ATOM 2160 C CA . ARG A 1 267 ? -25.930 -1.484 43.944 1.00 93.31 267 ARG A CA 1
ATOM 2161 C C . ARG A 1 267 ? -27.000 -1.329 42.861 1.00 93.31 267 ARG A C 1
ATOM 2163 O O . ARG A 1 267 ? -27.090 -0.256 42.272 1.00 93.31 267 ARG A O 1
ATOM 2170 N N . SER A 1 268 ? -27.754 -2.389 42.558 1.00 93.44 268 SER A N 1
ATOM 2171 C CA . SER A 1 268 ? -28.744 -2.358 41.490 1.00 93.44 268 SER A CA 1
ATOM 2172 C C . SER A 1 268 ? -29.839 -1.347 41.785 1.00 93.44 268 SER A C 1
ATOM 2174 O O . SER A 1 268 ? -30.395 -1.298 42.881 1.00 93.44 268 SER A O 1
ATOM 2176 N N . THR A 1 269 ? -30.194 -0.579 40.767 1.00 93.12 269 THR A N 1
ATOM 2177 C CA . THR A 1 269 ? -31.375 0.267 40.782 1.00 93.12 269 THR A CA 1
ATOM 2178 C C . THR A 1 269 ? -32.617 -0.631 40.772 1.00 93.12 269 THR A C 1
ATOM 2180 O O . THR A 1 269 ? -32.693 -1.540 39.937 1.00 93.12 269 THR A O 1
ATOM 2183 N N . PRO A 1 270 ? -33.583 -0.427 41.689 1.00 90.12 270 PRO A N 1
ATOM 2184 C CA . PRO A 1 270 ? -34.862 -1.121 41.638 1.00 90.12 270 PRO A CA 1
ATOM 2185 C C . PRO A 1 270 ? -35.575 -0.785 40.330 1.00 90.12 270 PRO A C 1
ATOM 2187 O O . PRO A 1 270 ? -35.762 0.386 40.006 1.00 90.12 270 PRO A O 1
ATOM 2190 N N . TRP A 1 271 ? -35.978 -1.808 39.585 1.00 91.94 271 TRP A N 1
ATOM 2191 C CA . TRP A 1 271 ? -36.690 -1.640 38.326 1.00 91.94 271 TRP A CA 1
ATOM 2192 C C . TRP A 1 271 ? -37.845 -2.631 38.242 1.00 91.94 271 TRP A C 1
ATOM 2194 O O . TRP A 1 271 ? -37.738 -3.778 38.677 1.00 91.94 271 TRP A O 1
ATOM 2204 N N . SER A 1 272 ? -38.954 -2.160 37.692 1.00 88.81 272 SER A N 1
ATOM 2205 C CA . SER A 1 272 ? -40.153 -2.929 37.397 1.00 88.81 272 SER A CA 1
ATOM 2206 C C . SER A 1 272 ? -40.740 -2.355 36.121 1.00 88.81 272 SER A C 1
ATOM 2208 O O . SER A 1 272 ? -40.718 -1.140 35.941 1.00 88.81 272 SER A O 1
ATOM 2210 N N . PHE A 1 273 ? -41.319 -3.208 35.281 1.00 89.50 273 PHE A N 1
ATOM 2211 C CA . PHE A 1 273 ? -42.036 -2.775 34.082 1.00 89.50 273 PHE A CA 1
ATOM 2212 C C . PHE A 1 273 ? -43.154 -1.761 34.395 1.00 89.50 273 PHE A C 1
ATOM 2214 O O . PHE A 1 273 ? -43.470 -0.911 33.578 1.00 89.50 273 PHE A O 1
ATOM 2221 N N . PHE A 1 274 ? -43.735 -1.817 35.597 1.00 92.81 274 PHE A N 1
ATOM 2222 C CA . PHE A 1 274 ? -44.791 -0.893 36.025 1.00 92.81 274 PHE A CA 1
ATOM 2223 C C . PHE A 1 274 ? -44.286 0.495 36.465 1.00 92.81 274 PHE A C 1
ATOM 2225 O O . PHE A 1 274 ? -45.104 1.342 36.806 1.00 92.81 274 PHE A O 1
ATOM 2232 N N . ASN A 1 275 ? -42.968 0.719 36.510 1.00 81.44 275 ASN A N 1
ATOM 2233 C CA . ASN A 1 275 ? -42.364 1.986 36.943 1.00 81.44 275 ASN A CA 1
ATOM 2234 C C . ASN A 1 275 ? -41.980 2.911 35.767 1.00 81.44 275 ASN A C 1
ATOM 2236 O O . ASN A 1 275 ? -41.293 3.908 35.994 1.00 81.44 275 ASN A O 1
ATOM 2240 N N . GLU A 1 276 ? -42.373 2.566 34.539 1.00 61.00 276 GLU A N 1
ATOM 2241 C CA . GLU A 1 276 ? -42.138 3.326 33.299 1.00 61.00 276 GLU A CA 1
ATOM 2242 C C . GLU A 1 276 ? -43.412 4.042 32.836 1.00 61.00 276 GLU A C 1
ATOM 2244 O O . GLU A 1 276 ? -43.281 5.197 32.367 1.00 61.00 276 GLU A O 1
#

Secondary structure (DSSP, 8-state):
-HHHHHHHHHHHHHHHHHHHHHHHIIIII-PBPPEEEEETTEEEEE--TTPPBPPHHHHHHHHHHH-GGGGTTTGGGS----SSS-EEEPPGGGHHHH-SSEEEHHHHHHHHHHHTTTGGGGHHHHHHHHHHHHHHHHHHHHHHHHHHHHHH------SS-----HHHHHHHHHHHHHHHHHH-TT---EEETTEEEPHHHHTT-------TTSSHHHHHHHHHHHHHHHHHH-SS--------S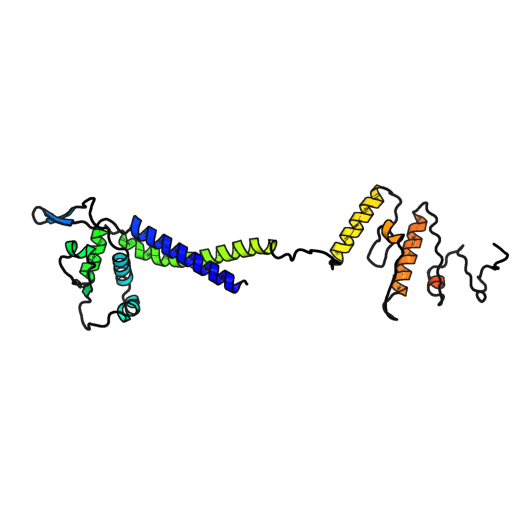SSHHHHHH--TT-----TT-TTPPP--GGG-

Sequence (276 aa):
MYVQMAVVGFLLAFVLYAGAMTAFLSHYVAGPIPELRFVGGRPRLKVNAGSPRLPVFSLLKYYVSLNPKNYLSIQLSTKRLGGLDKREVVEPELRPFFQRREVSRETYRKGIRWITRGRVEQLRWVIPLSLLFFPLFGLVYFLAFSLLNRRLSKTQFVRGADLLPFKRMKAALDKTIKEEEADNPLLVPLRLGKLSLPDFVSRRHVLVLGTSGAGKSICLNNYLTTLKARRLFAAEINKCVVYDTKGEFCAKHFEQGDLIYYPFDRRSTPWSFFNE